Protein AF-0000000076751046 (afdb_homodimer)

Structure (mmCIF, N/CA/C/O backbone):
data_AF-0000000076751046-model_v1
#
loop_
_entity.id
_entity.type
_entity.pdbx_description
1 polymer 'Nicotinamidase-like amidase'
#
loop_
_atom_site.group_PDB
_atom_site.id
_atom_site.type_symbol
_atom_site.label_atom_id
_atom_site.label_alt_id
_atom_site.label_comp_id
_atom_site.label_asym_id
_atom_site.label_entity_id
_atom_site.label_seq_id
_atom_site.pdbx_PDB_ins_code
_atom_site.Cartn_x
_atom_site.Cartn_y
_atom_site.Cartn_z
_atom_site.occupancy
_atom_site.B_iso_or_equiv
_atom_site.auth_seq_id
_atom_site.auth_comp_id
_atom_site.auth_asym_id
_atom_site.auth_atom_id
_atom_site.pdbx_PDB_model_num
ATOM 1 N N . MET A 1 1 ? -21.141 -13.281 -13.68 1 74 1 MET A N 1
ATOM 2 C CA . MET A 1 1 ? -20.172 -13.609 -12.641 1 74 1 MET A CA 1
ATOM 3 C C . MET A 1 1 ? -18.828 -12.914 -12.906 1 74 1 MET A C 1
ATOM 5 O O . MET A 1 1 ? -18.469 -12.695 -14.062 1 74 1 MET A O 1
ATOM 9 N N . PRO A 1 2 ? -18.141 -12.383 -11.805 1 84.31 2 PRO A N 1
ATOM 10 C CA . PRO A 1 2 ? -16.891 -11.672 -12.109 1 84.31 2 PRO A CA 1
ATOM 11 C C . PRO A 1 2 ? -15.852 -12.57 -12.766 1 84.31 2 PRO A C 1
ATOM 13 O O . PRO A 1 2 ? -15.75 -13.758 -12.438 1 84.31 2 PRO A O 1
ATOM 16 N N . LYS A 1 3 ? -15.242 -12.164 -13.859 1 95.5 3 LYS A N 1
ATOM 17 C CA . LYS A 1 3 ? -14.141 -12.898 -14.469 1 95.5 3 LYS A CA 1
ATOM 18 C C . LYS A 1 3 ? -12.883 -12.828 -13.602 1 95.5 3 LYS A C 1
ATOM 20 O O . LYS A 1 3 ? -12.492 -11.742 -13.164 1 95.5 3 LYS A O 1
ATOM 25 N N . THR A 1 4 ? -12.297 -13.984 -13.344 1 97.38 4 THR A N 1
ATOM 26 C CA . THR A 1 4 ? -11.211 -14.141 -12.383 1 97.38 4 THR A CA 1
ATOM 27 C C . THR A 1 4 ? -9.883 -14.375 -13.102 1 97.38 4 THR A C 1
ATOM 29 O O . THR A 1 4 ? -9.852 -15.023 -14.148 1 97.38 4 THR A O 1
ATOM 32 N N . ALA A 1 5 ? -8.82 -13.82 -12.617 1 97.88 5 ALA A N 1
ATOM 33 C CA . ALA A 1 5 ? -7.453 -14.195 -12.992 1 97.88 5 ALA A CA 1
ATOM 34 C C . ALA A 1 5 ? -6.652 -14.633 -11.773 1 97.88 5 ALA A C 1
ATOM 36 O O . ALA A 1 5 ? -6.855 -14.117 -10.672 1 97.88 5 ALA A O 1
ATOM 37 N N . LEU A 1 6 ? -5.824 -15.633 -11.938 1 98 6 LEU A N 1
ATOM 38 C CA . LEU A 1 6 ? -4.828 -16.016 -10.945 1 98 6 LEU A CA 1
ATOM 39 C C . LEU A 1 6 ? -3.52 -15.266 -11.172 1 98 6 LEU A C 1
ATOM 41 O O . LEU A 1 6 ? -2.943 -15.328 -12.258 1 98 6 LEU A O 1
ATOM 45 N N . ILE A 1 7 ? -3.084 -14.523 -10.188 1 98.69 7 ILE A N 1
ATOM 46 C CA . ILE A 1 7 ? -1.854 -13.742 -10.273 1 98.69 7 ILE A CA 1
ATOM 47 C C . ILE A 1 7 ? -0.756 -14.422 -9.461 1 98.69 7 ILE A C 1
ATOM 49 O O . ILE A 1 7 ? -0.962 -14.758 -8.289 1 98.69 7 ILE A O 1
ATOM 53 N N . VAL A 1 8 ? 0.372 -14.672 -10.016 1 98.75 8 VAL A N 1
ATOM 54 C CA . VAL A 1 8 ? 1.557 -15.203 -9.352 1 98.75 8 VAL A CA 1
ATOM 55 C C . VAL A 1 8 ? 2.623 -14.117 -9.242 1 98.75 8 VAL A C 1
ATOM 57 O O . VAL A 1 8 ? 3.256 -13.758 -10.234 1 98.75 8 VAL A O 1
ATOM 60 N N . ILE A 1 9 ? 2.83 -13.648 -8.023 1 98.75 9 ILE A N 1
ATOM 61 C CA . ILE A 1 9 ? 3.652 -12.469 -7.797 1 98.75 9 ILE A CA 1
ATOM 62 C C . ILE A 1 9 ? 5.059 -12.891 -7.371 1 98.75 9 ILE A C 1
ATOM 64 O O . ILE A 1 9 ? 5.238 -13.484 -6.309 1 98.75 9 ILE A O 1
ATOM 68 N N . ASP A 1 10 ? 6.086 -12.688 -8.141 1 97.62 10 ASP A N 1
ATOM 69 C CA . ASP A 1 10 ? 7.512 -12.648 -7.828 1 97.62 10 ASP A CA 1
ATOM 70 C C . ASP A 1 10 ? 8.031 -14.031 -7.434 1 97.62 10 ASP A C 1
ATOM 72 O O . ASP A 1 10 ? 8.93 -14.148 -6.602 1 97.62 10 ASP A O 1
ATOM 76 N N . MET A 1 11 ? 7.449 -15.055 -7.977 1 97.94 11 MET A N 1
ATOM 77 C CA . MET A 1 11 ? 7.871 -16.406 -7.586 1 97.94 11 MET A CA 1
ATOM 78 C C . MET A 1 11 ? 9.008 -16.891 -8.477 1 97.94 11 MET A C 1
ATOM 80 O O . MET A 1 11 ? 9.648 -17.906 -8.164 1 97.94 11 MET A O 1
ATOM 84 N N . ILE A 1 12 ? 9.211 -16.219 -9.602 1 96.69 12 ILE A N 1
ATOM 85 C CA . ILE A 1 12 ? 10.344 -16.516 -10.477 1 96.69 12 ILE A CA 1
ATOM 86 C C . ILE A 1 12 ? 11.539 -15.656 -10.078 1 96.69 12 ILE A C 1
ATOM 88 O O . ILE A 1 12 ? 11.734 -14.57 -10.625 1 96.69 12 ILE A O 1
ATOM 92 N N . THR A 1 13 ? 12.32 -16.156 -9.133 1 94.94 13 THR A N 1
ATOM 93 C CA . THR A 1 13 ? 13.367 -15.352 -8.508 1 94.94 13 THR A CA 1
ATOM 94 C C . THR A 1 13 ? 14.555 -16.219 -8.102 1 94.94 13 THR A C 1
ATOM 96 O O . THR A 1 13 ? 14.375 -17.391 -7.766 1 94.94 13 THR A O 1
ATOM 99 N N . PRO A 1 14 ? 15.734 -15.711 -8.062 1 94.25 14 PRO A N 1
ATOM 100 C CA . PRO A 1 14 ? 16.922 -16.5 -7.766 1 94.25 14 PRO A CA 1
ATOM 101 C C . PRO A 1 14 ? 17.125 -16.734 -6.266 1 94.25 14 PRO A C 1
ATOM 103 O O . PRO A 1 14 ? 17.922 -17.578 -5.867 1 94.25 14 PRO A O 1
ATOM 106 N N . TYR A 1 15 ? 16.516 -15.953 -5.379 1 94.56 15 TYR A N 1
ATOM 107 C CA . TYR A 1 15 ? 16.641 -15.992 -3.926 1 94.56 15 TYR A CA 1
ATOM 108 C C . TYR A 1 15 ? 18.078 -15.742 -3.496 1 94.56 15 TYR A C 1
ATOM 110 O O . TYR A 1 15 ? 18.578 -16.375 -2.555 1 94.56 15 TYR A O 1
ATOM 118 N N . ASP A 1 16 ? 18.719 -14.906 -4.23 1 90.81 16 ASP A N 1
ATOM 119 C CA . ASP A 1 16 ? 20.125 -14.609 -3.959 1 90.81 16 ASP A CA 1
ATOM 120 C C . ASP A 1 16 ? 20.312 -13.164 -3.5 1 90.81 16 ASP A C 1
ATOM 122 O O . ASP A 1 16 ? 21.328 -12.539 -3.791 1 90.81 16 ASP A O 1
ATOM 126 N N . TYR A 1 17 ? 19.375 -12.547 -2.928 1 85.62 17 TYR A N 1
ATOM 127 C CA . TYR A 1 17 ? 19.422 -11.18 -2.424 1 85.62 17 TYR A CA 1
ATOM 128 C C . TYR A 1 17 ? 19.328 -11.156 -0.903 1 85.62 17 TYR A C 1
ATOM 130 O O . TYR A 1 17 ? 19.047 -12.18 -0.275 1 85.62 17 TYR A O 1
ATOM 138 N N . PRO A 1 18 ? 19.594 -9.977 -0.366 1 82.31 18 PRO A N 1
ATOM 139 C CA . PRO A 1 18 ? 19.516 -9.883 1.094 1 82.31 18 PRO A CA 1
ATOM 140 C C . PRO A 1 18 ? 18.156 -10.305 1.646 1 82.31 18 PRO A C 1
ATOM 142 O O . PRO A 1 18 ? 17.125 -10.078 1.005 1 82.31 18 PRO A O 1
ATOM 145 N N . ASP A 1 19 ? 17.969 -10.977 2.748 1 82.31 19 ASP A N 1
ATOM 146 C CA . ASP A 1 19 ? 16.781 -11.422 3.48 1 82.31 19 ASP A CA 1
ATOM 147 C C . ASP A 1 19 ? 16.172 -12.664 2.83 1 82.31 19 ASP A C 1
ATOM 149 O O . ASP A 1 19 ? 15.148 -13.172 3.293 1 82.31 19 ASP A O 1
ATOM 153 N N . ALA A 1 20 ? 16.75 -13.125 1.65 1 89.06 20 ALA A N 1
ATOM 154 C CA . ALA A 1 20 ? 16.188 -14.289 0.955 1 89.06 20 ALA A CA 1
ATOM 155 C C . ALA A 1 20 ? 16.156 -15.508 1.868 1 89.06 20 ALA A C 1
ATOM 157 O O . ALA A 1 20 ? 15.25 -16.344 1.771 1 89.06 20 ALA A O 1
ATOM 158 N N . ASP A 1 21 ? 17.109 -15.562 2.758 1 89.44 21 ASP A N 1
ATOM 159 C CA . ASP A 1 21 ? 17.172 -16.719 3.654 1 89.44 21 ASP A CA 1
ATOM 160 C C . ASP A 1 21 ? 15.93 -16.797 4.535 1 89.44 21 ASP A C 1
ATOM 162 O O . ASP A 1 21 ? 15.406 -17.875 4.781 1 89.44 21 ASP A O 1
ATOM 166 N N . ARG A 1 22 ? 15.492 -15.594 4.922 1 91.38 22 ARG A N 1
ATOM 167 C CA . ARG A 1 22 ? 14.305 -15.547 5.762 1 91.38 22 ARG A CA 1
ATOM 168 C C . ARG A 1 22 ? 13.055 -15.883 4.961 1 91.38 22 ARG A C 1
ATOM 170 O O . ARG A 1 22 ? 12.062 -16.375 5.516 1 91.38 22 ARG A O 1
ATOM 177 N N . LEU A 1 23 ? 13.086 -15.656 3.711 1 96.38 23 LEU A N 1
ATOM 178 C CA . LEU A 1 23 ? 11.953 -15.844 2.816 1 96.38 23 LEU A CA 1
ATOM 179 C C . LEU A 1 23 ? 11.875 -17.281 2.332 1 96.38 23 LEU A C 1
ATOM 181 O O . LEU A 1 23 ? 10.781 -17.797 2.053 1 96.38 23 LEU A O 1
ATOM 185 N N . LEU A 1 24 ? 13 -18.047 2.279 1 96.06 24 LEU A N 1
ATOM 186 C CA . LEU A 1 24 ? 13.109 -19.375 1.676 1 96.06 24 LEU A CA 1
ATOM 187 C C . LEU A 1 24 ? 12.203 -20.359 2.389 1 96.06 24 LEU A C 1
ATOM 189 O O . LEU A 1 24 ? 11.469 -21.125 1.742 1 96.06 24 LEU A O 1
ATOM 193 N N . ALA A 1 25 ? 12.25 -20.312 3.686 1 95.12 25 ALA A N 1
ATOM 194 C CA . ALA A 1 25 ? 11.438 -21.266 4.453 1 95.12 25 ALA A CA 1
ATOM 195 C C . ALA A 1 25 ? 9.953 -21.062 4.188 1 95.12 25 ALA A C 1
ATOM 197 O O . ALA A 1 25 ? 9.211 -22.016 4.0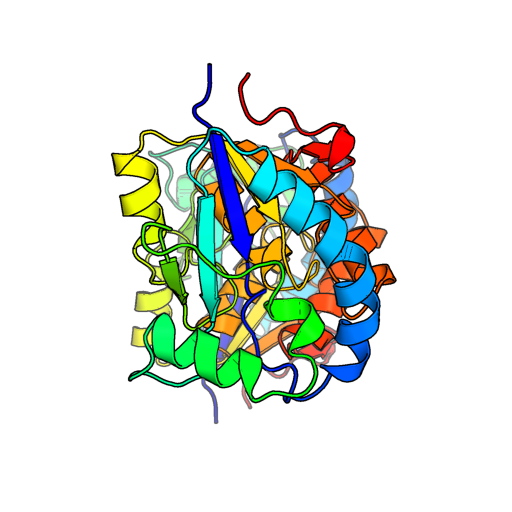04 1 95.12 25 ALA A O 1
ATOM 198 N N . SER A 1 26 ? 9.586 -19.828 4.168 1 97.62 26 SER A N 1
ATOM 199 C CA . SER A 1 26 ? 8.188 -19.516 3.887 1 97.62 26 SER A CA 1
ATOM 200 C C . SER A 1 26 ? 7.816 -19.875 2.453 1 97.62 26 SER A C 1
ATOM 202 O O . SER A 1 26 ? 6.734 -20.422 2.203 1 97.62 26 SER A O 1
ATOM 204 N N . ALA A 1 27 ? 8.68 -19.578 1.516 1 97.94 27 ALA A N 1
ATOM 205 C CA . ALA A 1 27 ? 8.453 -19.906 0.111 1 97.94 27 ALA A CA 1
ATOM 206 C C . ALA A 1 27 ? 8.266 -21.422 -0.074 1 97.94 27 ALA A C 1
ATOM 208 O O . ALA A 1 27 ? 7.418 -21.844 -0.852 1 97.94 27 ALA A O 1
ATOM 209 N N . GLU A 1 28 ? 9.008 -22.203 0.65 1 97.62 28 GLU A N 1
ATOM 210 C CA . GLU A 1 28 ? 8.891 -23.656 0.584 1 97.62 28 GLU A CA 1
ATOM 211 C C . GLU A 1 28 ? 7.488 -24.125 0.978 1 97.62 28 GLU A C 1
ATOM 213 O O . GLU A 1 28 ? 6.969 -25.094 0.42 1 97.62 28 GLU A O 1
ATOM 218 N N . GLN A 1 29 ? 6.953 -23.391 1.853 1 97.5 29 GLN A N 1
ATOM 219 C CA . GLN A 1 29 ? 5.645 -23.781 2.369 1 97.5 29 GLN A CA 1
ATOM 220 C C . GLN A 1 29 ? 4.531 -23.406 1.396 1 97.5 29 GLN A C 1
ATOM 222 O O . GLN A 1 29 ? 3.49 -24.062 1.353 1 97.5 29 GLN A O 1
ATOM 227 N N . VAL A 1 30 ? 4.742 -22.422 0.549 1 98.38 30 VAL A N 1
ATOM 228 C CA . VAL A 1 30 ? 3.607 -21.891 -0.201 1 98.38 30 VAL A CA 1
ATOM 229 C C . VAL A 1 30 ? 3.645 -22.422 -1.635 1 98.38 30 VAL A C 1
ATOM 231 O O . VAL A 1 30 ? 2.621 -22.438 -2.322 1 98.38 30 VAL A O 1
ATOM 234 N N . VAL A 1 31 ? 4.801 -22.891 -2.113 1 98.62 31 VAL A N 1
ATOM 235 C CA . VAL A 1 31 ? 4.996 -23.266 -3.51 1 98.62 31 VAL A CA 1
ATOM 236 C C . VAL A 1 31 ? 4.031 -24.391 -3.877 1 98.62 31 VAL A C 1
ATOM 238 O O . VAL A 1 31 ? 3.375 -24.344 -4.918 1 98.62 31 VAL A O 1
ATOM 241 N N . PRO A 1 32 ? 3.812 -25.422 -2.979 1 98.44 32 PRO A N 1
ATOM 242 C CA . PRO A 1 32 ? 2.865 -26.484 -3.348 1 98.44 32 PRO A CA 1
ATOM 243 C C . PRO A 1 32 ? 1.447 -25.953 -3.557 1 98.44 32 PRO A C 1
ATOM 245 O O . PRO A 1 32 ? 0.76 -26.375 -4.492 1 98.44 32 PRO A O 1
ATOM 248 N N . ALA A 1 33 ? 1.005 -25.031 -2.748 1 98.62 33 ALA A N 1
ATOM 249 C CA . ALA A 1 33 ? -0.333 -24.469 -2.875 1 98.62 33 ALA A CA 1
ATOM 250 C C . ALA A 1 33 ? -0.467 -23.656 -4.164 1 98.62 33 ALA A C 1
ATOM 252 O O . ALA A 1 33 ? -1.481 -23.766 -4.859 1 98.62 33 ALA A O 1
ATOM 253 N N . ILE A 1 34 ? 0.549 -22.875 -4.488 1 98.69 34 ILE A N 1
ATOM 254 C CA . ILE A 1 34 ? 0.536 -22.078 -5.711 1 98.69 34 ILE A CA 1
ATOM 255 C C . ILE A 1 34 ? 0.514 -23 -6.926 1 98.69 34 ILE A C 1
ATOM 257 O O . ILE A 1 34 ? -0.271 -22.797 -7.855 1 98.69 34 ILE A O 1
ATOM 261 N N . SER A 1 35 ? 1.367 -24.031 -6.863 1 98.06 35 SER A N 1
ATOM 262 C CA . SER A 1 35 ? 1.433 -25 -7.957 1 98.06 35 SER A CA 1
ATOM 263 C C . SER A 1 35 ? 0.08 -25.672 -8.188 1 98.06 35 SER A C 1
ATOM 265 O O . SER A 1 35 ? -0.365 -25.797 -9.328 1 98.06 35 SER A O 1
ATOM 267 N N . THR A 1 36 ? -0.568 -26.016 -7.137 1 97.62 36 THR A N 1
ATOM 268 C CA . THR A 1 36 ? -1.878 -26.656 -7.223 1 97.62 36 THR A CA 1
ATOM 269 C C . THR A 1 36 ? -2.904 -25.703 -7.828 1 97.62 36 THR A C 1
ATOM 271 O O . THR A 1 36 ? -3.707 -26.109 -8.672 1 97.62 36 THR A O 1
ATOM 274 N N . LEU A 1 37 ? -2.904 -24.438 -7.434 1 97.62 37 LEU A N 1
ATOM 275 C CA . LEU A 1 37 ? -3.82 -23.438 -7.984 1 97.62 37 LEU A CA 1
ATOM 276 C C . LEU A 1 37 ? -3.586 -23.25 -9.477 1 97.62 37 LEU A C 1
ATOM 278 O O . LEU A 1 37 ? -4.539 -23.141 -10.25 1 97.62 37 LEU A O 1
ATOM 282 N N . ILE A 1 38 ? -2.305 -23.25 -9.875 1 96.81 38 ILE A N 1
ATOM 283 C CA . ILE A 1 38 ? -1.965 -23.094 -11.281 1 96.81 38 ILE A CA 1
ATOM 284 C C . ILE A 1 38 ? -2.471 -24.297 -12.078 1 96.81 38 ILE A C 1
ATOM 286 O O . ILE A 1 38 ? -3.068 -24.125 -13.141 1 96.81 38 ILE A O 1
ATOM 290 N N . GLU A 1 39 ? -2.256 -25.453 -11.539 1 94.81 39 GLU A N 1
ATOM 291 C CA . GLU A 1 39 ? -2.641 -26.688 -12.219 1 94.81 39 GLU A CA 1
ATOM 292 C C . GLU A 1 39 ? -4.152 -26.766 -12.422 1 94.81 39 GLU A C 1
ATOM 294 O O . GLU A 1 39 ? -4.621 -27.234 -13.461 1 94.81 39 GLU A O 1
ATOM 299 N N . ARG A 1 40 ? -4.844 -26.25 -11.531 1 93.38 40 ARG A N 1
ATOM 300 C CA . ARG A 1 40 ? -6.293 -26.422 -11.617 1 93.38 40 ARG A CA 1
ATOM 301 C C . ARG A 1 40 ? -6.941 -25.188 -12.258 1 93.38 40 ARG A C 1
ATOM 303 O O . ARG A 1 40 ? -8.164 -25.156 -12.43 1 93.38 40 ARG A O 1
ATOM 310 N N . ALA A 1 41 ? -6.141 -24.219 -12.57 1 93 41 ALA A N 1
ATOM 311 C CA . ALA A 1 41 ? -6.688 -22.953 -13.07 1 93 41 ALA A CA 1
ATOM 312 C C . ALA A 1 41 ? -7.262 -23.125 -14.469 1 93 41 ALA A C 1
ATOM 314 O O . ALA A 1 41 ? -6.57 -23.594 -15.383 1 93 41 ALA A O 1
ATOM 315 N N . ASP A 1 42 ? -8.523 -22.828 -14.641 1 92.94 42 ASP A N 1
ATOM 316 C CA . ASP A 1 42 ? -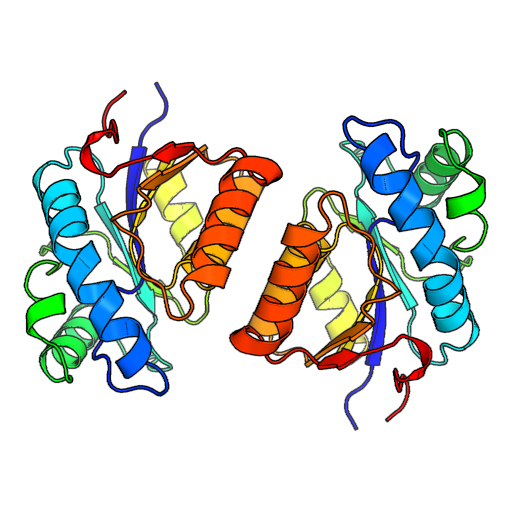9.188 -22.703 -15.938 1 92.94 42 ASP A CA 1
ATOM 317 C C . ASP A 1 42 ? -9.445 -21.234 -16.281 1 92.94 42 ASP A C 1
ATOM 319 O O . ASP A 1 42 ? -10.375 -20.922 -17.016 1 92.94 42 ASP A O 1
ATOM 323 N N . VAL A 1 43 ? -8.766 -20.328 -15.578 1 95.38 43 VAL A N 1
ATOM 324 C CA . VAL A 1 43 ? -8.797 -18.891 -15.766 1 95.38 43 VAL A CA 1
ATOM 325 C C . VAL A 1 43 ? -7.414 -18.391 -16.188 1 95.38 43 VAL A C 1
ATOM 327 O O . VAL A 1 43 ? -6.43 -19.125 -16.078 1 95.38 43 VAL A O 1
ATOM 330 N N . PRO A 1 44 ? -7.332 -17.203 -16.734 1 95.88 44 PRO A N 1
ATOM 331 C CA . PRO A 1 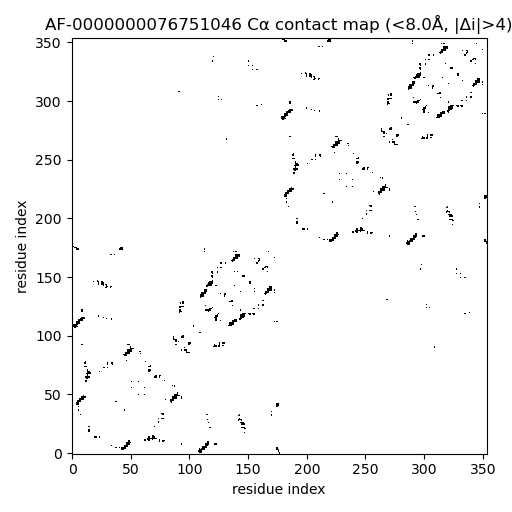44 ? -6 -16.672 -17.047 1 95.88 44 PRO A CA 1
ATOM 332 C C . PRO A 1 44 ? -5.055 -16.719 -15.844 1 95.88 44 PRO A C 1
ATOM 334 O O . PRO A 1 44 ? -5.441 -16.344 -14.734 1 95.88 44 PRO A O 1
ATOM 337 N N . VAL A 1 45 ? -3.873 -17.25 -16.047 1 97.06 45 VAL A N 1
ATOM 338 C CA . VAL A 1 45 ? -2.777 -17.203 -15.094 1 97.06 45 VAL A CA 1
ATOM 339 C C .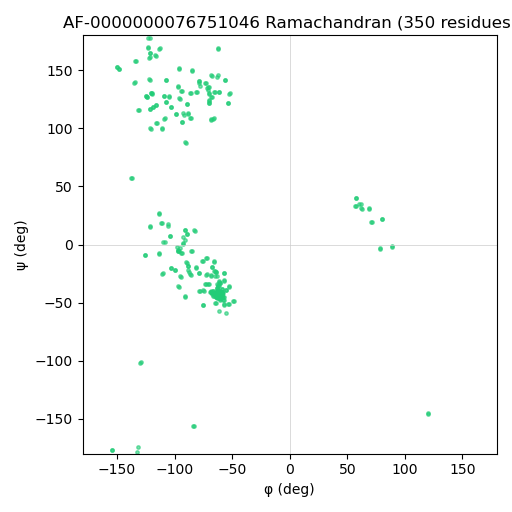 VAL A 1 45 ? -1.752 -16.156 -15.531 1 97.06 45 VAL A C 1
ATOM 341 O O . VAL A 1 45 ? -1.197 -16.25 -16.625 1 97.06 45 VAL A O 1
ATOM 344 N N . ILE A 1 46 ? -1.547 -15.164 -14.742 1 98.19 46 ILE A N 1
ATOM 345 C CA . ILE A 1 46 ? -0.655 -14.062 -15.07 1 98.19 46 ILE A CA 1
ATOM 346 C C . ILE A 1 46 ? 0.478 -13.984 -14.047 1 98.19 46 ILE A C 1
ATOM 348 O O . ILE A 1 46 ? 0.233 -13.844 -12.852 1 98.19 46 ILE A O 1
ATOM 352 N N . TYR A 1 47 ? 1.652 -14.156 -14.57 1 98.06 47 TYR A N 1
ATOM 353 C CA . TYR A 1 47 ? 2.836 -13.93 -13.742 1 98.06 47 TYR A CA 1
ATOM 354 C C . TYR A 1 47 ? 3.244 -12.461 -13.758 1 98.06 47 TYR A C 1
ATOM 356 O O . TYR A 1 47 ? 3.277 -11.836 -14.82 1 98.06 47 TYR A O 1
ATOM 364 N N . VAL A 1 48 ? 3.461 -11.883 -12.617 1 97.88 48 VAL A N 1
ATOM 365 C CA . VAL A 1 48 ? 4.039 -10.547 -12.492 1 97.88 48 VAL A CA 1
ATOM 366 C C . VAL A 1 48 ? 5.316 -10.609 -11.664 1 97.88 48 VAL A C 1
ATOM 368 O O . VAL A 1 48 ? 5.281 -10.992 -10.484 1 97.88 48 VAL A O 1
ATOM 371 N N . ASN A 1 49 ? 6.41 -10.289 -12.258 1 96.88 49 ASN A N 1
ATOM 372 C CA . ASN A 1 49 ? 7.695 -10.586 -11.641 1 96.88 49 ASN A CA 1
ATOM 373 C C . ASN A 1 49 ? 8.648 -9.398 -11.727 1 96.88 49 ASN A C 1
ATOM 375 O O . ASN A 1 49 ? 8.695 -8.711 -12.742 1 96.88 49 ASN A O 1
ATOM 379 N N . ASP A 1 50 ? 9.352 -9.195 -10.648 1 93.81 50 ASP A N 1
ATOM 380 C CA . ASP A 1 50 ? 10.367 -8.156 -10.555 1 93.81 50 ASP A CA 1
ATOM 381 C C . ASP A 1 50 ? 11.508 -8.406 -11.547 1 93.81 50 ASP A C 1
ATOM 383 O O . ASP A 1 50 ? 11.914 -9.555 -11.75 1 93.81 50 ASP A O 1
ATOM 387 N N . ASN A 1 51 ? 12.031 -7.418 -12.078 1 87.5 51 ASN A N 1
ATOM 388 C CA . ASN A 1 51 ? 13.156 -7.559 -12.992 1 87.5 51 ASN A CA 1
ATOM 389 C C . ASN A 1 51 ? 14.492 -7.426 -12.273 1 87.5 51 ASN A C 1
ATOM 391 O O . ASN A 1 51 ? 15.547 -7.598 -12.883 1 87.5 51 ASN A O 1
ATOM 395 N N . PHE A 1 52 ? 14.367 -7.043 -10.93 1 81.25 52 PHE A N 1
ATOM 396 C CA . PHE A 1 52 ? 15.531 -6.934 -10.055 1 81.25 52 PHE A CA 1
ATOM 397 C C . PHE A 1 52 ? 16.562 -5.965 -10.633 1 81.25 52 PHE A C 1
ATOM 399 O O . PHE A 1 52 ? 17.766 -6.238 -10.602 1 81.25 52 PHE A O 1
ATOM 406 N N . GLY A 1 53 ? 16.109 -4.941 -11.312 1 78.75 53 GLY A N 1
ATOM 407 C CA . GLY A 1 53 ? 16.969 -3.873 -11.805 1 78.75 53 GLY A CA 1
ATOM 408 C C . GLY A 1 53 ? 17.531 -4.152 -13.188 1 78.75 53 GLY A C 1
ATOM 409 O O . GLY A 1 53 ? 18.25 -3.324 -13.742 1 78.75 53 GLY A O 1
ATOM 410 N N . SER A 1 54 ? 17.188 -5.34 -13.727 1 80.5 54 SER A N 1
ATOM 411 C CA . SER A 1 54 ? 17.672 -5.668 -15.062 1 80.5 54 SER A CA 1
ATOM 412 C C . SER A 1 54 ? 16.688 -5.238 -16.141 1 80.5 54 SER A C 1
ATOM 414 O O . SER A 1 54 ? 15.641 -5.875 -16.312 1 80.5 54 SER A O 1
ATOM 416 N N . TRP A 1 55 ? 17.078 -4.234 -16.922 1 79.25 55 TRP A N 1
ATOM 417 C CA . TRP A 1 55 ? 16.188 -3.645 -17.906 1 79.25 55 TRP A CA 1
ATOM 418 C C . TRP A 1 55 ? 16.328 -4.332 -19.266 1 79.25 55 TRP A C 1
ATOM 420 O O . TRP A 1 55 ? 15.641 -3.982 -20.219 1 79.25 55 TRP A O 1
ATOM 430 N N . THR A 1 56 ? 17.109 -5.324 -19.281 1 74.5 56 THR A N 1
ATOM 431 C CA . THR A 1 56 ? 17.25 -6.137 -20.469 1 74.5 56 THR A CA 1
ATOM 432 C C . THR A 1 56 ? 16.594 -7.504 -20.281 1 74.5 56 THR A C 1
ATOM 434 O O . THR A 1 56 ? 16.594 -8.336 -21.203 1 74.5 56 THR A O 1
ATOM 437 N N . SER A 1 57 ? 16.047 -7.551 -19.141 1 72.94 57 SER A N 1
ATOM 438 C CA . SER A 1 57 ? 15.492 -8.852 -18.781 1 72.94 57 SER A CA 1
ATOM 439 C C . SER A 1 57 ? 14.148 -9.086 -19.469 1 72.94 57 SER A C 1
ATOM 441 O O . SER A 1 57 ? 13.398 -8.141 -19.719 1 72.94 57 SER A O 1
ATOM 443 N N . ASN A 1 58 ? 14.047 -10.281 -19.953 1 80.31 58 ASN A N 1
ATOM 444 C CA . ASN A 1 58 ? 12.758 -10.805 -20.391 1 80.31 58 ASN A CA 1
ATOM 445 C C . ASN A 1 58 ? 12.375 -12.078 -19.641 1 80.31 58 ASN A C 1
ATOM 447 O O . ASN A 1 58 ? 13.125 -12.539 -18.781 1 80.31 58 ASN A O 1
ATOM 451 N N . ARG A 1 59 ? 11.211 -12.578 -19.938 1 86 59 ARG A N 1
ATOM 452 C CA . ARG A 1 59 ? 10.68 -13.75 -19.25 1 86 59 ARG A CA 1
ATOM 453 C C . ARG A 1 59 ? 11.719 -14.859 -19.188 1 86 59 ARG A C 1
ATOM 455 O O . ARG A 1 59 ? 11.969 -15.414 -18.109 1 86 59 ARG A O 1
ATOM 462 N N . ASP A 1 60 ? 12.328 -15.172 -20.266 1 86.12 60 ASP A N 1
ATOM 463 C CA . ASP A 1 60 ? 13.25 -16.297 -20.359 1 86.12 60 ASP A CA 1
ATOM 464 C C . ASP A 1 60 ? 14.523 -16.031 -19.547 1 86.12 60 ASP A C 1
ATOM 466 O O . ASP A 1 60 ? 15.023 -16.922 -18.859 1 86.12 60 ASP A O 1
ATOM 470 N N . LEU A 1 61 ? 14.945 -14.828 -19.656 1 87.94 61 LEU A N 1
ATOM 471 C CA . LEU A 1 61 ? 16.156 -14.477 -18.922 1 87.94 61 LEU A CA 1
ATOM 472 C C . LEU A 1 61 ? 15.898 -14.477 -17.422 1 87.94 61 LEU A C 1
ATOM 474 O O . LEU A 1 61 ? 16.75 -14.922 -16.641 1 87.94 61 LEU A O 1
ATOM 478 N N . ILE A 1 62 ? 14.781 -13.969 -17.016 1 91.25 62 ILE A N 1
ATOM 479 C CA . ILE A 1 62 ? 14.406 -13.961 -15.609 1 91.25 62 ILE A CA 1
ATOM 480 C C . ILE A 1 62 ? 14.297 -15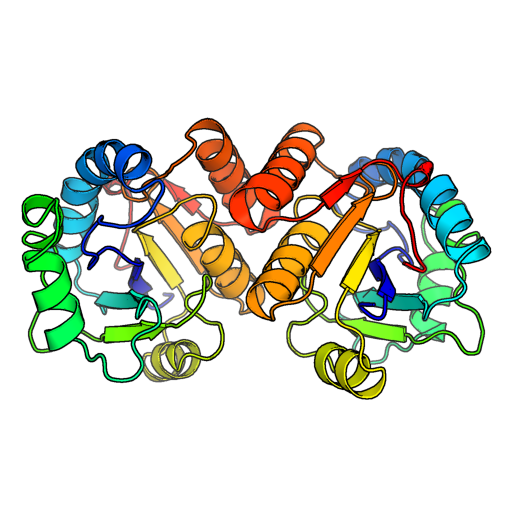.398 -15.094 1 91.25 62 ILE A C 1
ATOM 482 O O . ILE A 1 62 ? 14.805 -15.719 -14.016 1 91.25 62 ILE A O 1
ATOM 486 N N . TYR A 1 63 ? 13.68 -16.281 -15.867 1 92.5 63 TYR A N 1
ATOM 487 C CA . TYR A 1 63 ? 13.523 -17.672 -15.477 1 92.5 63 TYR A CA 1
ATOM 488 C C . TYR A 1 63 ? 14.875 -18.359 -15.367 1 92.5 63 TYR A C 1
ATOM 490 O O . TYR A 1 63 ? 15.133 -19.078 -14.398 1 92.5 63 TYR A O 1
ATOM 498 N N . GLN A 1 64 ? 15.711 -18.125 -16.359 1 92.56 64 GLN A N 1
ATOM 499 C CA . GLN A 1 64 ? 17.031 -18.734 -16.328 1 92.56 64 GLN A CA 1
ATOM 500 C C . GLN A 1 64 ? 17.828 -18.266 -15.109 1 92.56 64 GLN A C 1
ATOM 502 O O . GLN A 1 64 ? 18.5 -19.062 -14.453 1 92.56 64 GLN A O 1
ATOM 507 N N . SER A 1 65 ? 17.75 -17 -14.867 1 92.88 65 SER A N 1
ATOM 508 C CA . SER A 1 65 ? 18.422 -16.453 -13.688 1 92.88 65 SER A CA 1
ATOM 509 C C . SER A 1 65 ? 17.906 -17.109 -12.406 1 92.88 65 SER A C 1
ATOM 511 O O . SER A 1 65 ? 18.672 -17.375 -11.477 1 92.88 65 SER A O 1
ATOM 513 N N . ALA A 1 66 ? 16.625 -17.281 -12.367 1 94.94 66 ALA A N 1
ATOM 514 C CA . ALA A 1 66 ? 16.016 -17.938 -11.211 1 94.94 66 ALA A CA 1
ATOM 515 C C . ALA A 1 66 ? 16.531 -19.359 -11.031 1 94.94 66 ALA A C 1
ATOM 517 O O . ALA A 1 66 ? 16.828 -19.781 -9.914 1 94.94 66 ALA A O 1
ATOM 518 N N . LEU A 1 67 ? 16.672 -20.078 -12.133 1 95.5 67 LEU A N 1
ATOM 519 C CA . LEU A 1 67 ? 17.141 -21.453 -12.094 1 95.5 67 LEU A CA 1
ATOM 520 C C . LEU A 1 67 ? 18.609 -21.531 -11.68 1 95.5 67 LEU A C 1
ATOM 522 O O . LEU A 1 67 ? 19.031 -22.516 -11.078 1 95.5 67 LEU A O 1
ATOM 526 N N . ASP A 1 68 ? 19.328 -20.484 -11.945 1 95.31 68 ASP A N 1
ATOM 527 C CA . ASP A 1 68 ? 20.75 -20.422 -11.625 1 95.31 68 ASP A CA 1
ATOM 528 C C . ASP A 1 68 ? 20.969 -19.969 -10.188 1 95.31 68 ASP A C 1
ATOM 530 O O . ASP A 1 68 ? 22.094 -19.938 -9.703 1 95.31 68 ASP A O 1
ATOM 534 N N . GLY A 1 69 ? 19.922 -19.625 -9.57 1 94.44 69 GLY A N 1
ATOM 535 C CA . GLY A 1 69 ? 20.016 -19.047 -8.234 1 94.44 69 GLY A CA 1
ATOM 536 C C . GLY A 1 69 ? 20.109 -20.094 -7.145 1 94.44 69 GLY A C 1
ATOM 537 O O . GLY A 1 69 ? 20.578 -21.219 -7.391 1 94.44 69 GLY A O 1
ATOM 538 N N . LYS A 1 70 ? 19.734 -19.781 -5.922 1 95.44 70 LYS A N 1
ATOM 539 C CA . LYS A 1 70 ? 20 -20.562 -4.719 1 95.44 70 LYS A CA 1
ATOM 540 C C . LYS A 1 70 ? 18.922 -21.609 -4.492 1 95.44 70 LYS A C 1
ATOM 542 O O . LYS A 1 70 ? 19.125 -22.578 -3.764 1 95.44 70 LYS A O 1
ATOM 547 N N . ALA A 1 71 ? 17.75 -21.406 -5.027 1 96.56 71 ALA A N 1
ATOM 548 C CA . ALA A 1 71 ? 16.656 -22.328 -4.719 1 96.56 71 ALA A CA 1
ATOM 549 C C . ALA A 1 71 ? 15.859 -22.672 -5.977 1 96.56 71 ALA A C 1
ATOM 551 O O . ALA A 1 71 ? 14.641 -22.484 -6.012 1 96.56 71 ALA A O 1
ATOM 552 N N . PRO A 1 72 ? 16.531 -23.219 -7.008 1 96.81 72 PRO A N 1
ATOM 553 C CA . PRO A 1 72 ? 15.828 -23.562 -8.25 1 96.81 72 PRO A CA 1
ATOM 554 C C . PRO A 1 72 ? 14.664 -24.531 -8.023 1 96.81 72 PRO A C 1
ATOM 556 O O . PRO A 1 72 ? 13.695 -24.516 -8.789 1 96.81 72 PRO A O 1
ATOM 559 N N . HIS A 1 73 ? 14.672 -25.312 -6.969 1 96.31 73 HIS A N 1
ATOM 560 C CA . HIS A 1 73 ? 13.625 -26.281 -6.664 1 96.31 73 HIS A CA 1
ATOM 561 C C . HIS A 1 73 ? 12.312 -25.594 -6.309 1 96.31 73 HIS A C 1
ATOM 563 O O . HIS A 1 73 ? 11.25 -26.203 -6.379 1 96.31 73 HIS A O 1
ATOM 569 N N . LEU A 1 74 ? 12.367 -24.328 -5.934 1 97.25 74 LEU A N 1
ATOM 570 C CA . LEU A 1 74 ? 11.164 -23.562 -5.633 1 97.25 74 LEU A CA 1
ATOM 571 C C . LEU A 1 74 ? 10.602 -22.906 -6.891 1 97.25 74 LEU A C 1
ATOM 573 O O . LEU A 1 74 ? 9.438 -22.5 -6.914 1 97.25 74 LEU A O 1
ATOM 577 N N . VAL A 1 75 ? 11.414 -22.797 -7.902 1 97.5 75 VAL A N 1
ATOM 578 C CA . VAL A 1 75 ? 11.047 -22.078 -9.125 1 97.5 75 VAL A CA 1
ATOM 579 C C . VAL A 1 75 ? 10.539 -23.078 -10.164 1 97.5 75 VAL A C 1
ATOM 581 O O . VAL A 1 75 ? 9.547 -22.812 -10.852 1 97.5 75 VAL A O 1
ATOM 584 N N . GLU A 1 76 ? 11.062 -24.219 -10.242 1 96.88 76 GLU A N 1
ATOM 585 C CA . GLU A 1 76 ? 10.789 -25.219 -11.273 1 96.88 76 GLU A CA 1
ATOM 586 C C . GLU A 1 76 ? 9.32 -25.609 -11.297 1 96.88 76 GLU A C 1
ATOM 588 O O . GLU A 1 76 ? 8.703 -25.672 -12.359 1 96.88 76 GLU A O 1
ATOM 593 N N . PRO A 1 77 ? 8.703 -25.844 -10.086 1 97 77 PRO A N 1
ATOM 594 C CA . PRO A 1 77 ? 7.289 -26.234 -10.102 1 97 77 PRO A CA 1
ATOM 595 C C . PRO A 1 77 ? 6.375 -25.125 -10.609 1 97 77 PRO A C 1
ATOM 597 O O . PRO A 1 77 ? 5.203 -25.375 -10.906 1 97 77 PRO A O 1
ATOM 600 N N . LEU A 1 78 ? 6.898 -23.906 -10.688 1 97.19 78 LEU A N 1
ATOM 601 C CA . LEU A 1 78 ? 6.086 -22.75 -11.062 1 97.19 78 LEU A CA 1
ATOM 602 C C . LEU A 1 78 ? 6.492 -22.219 -12.43 1 97.19 78 LEU A C 1
ATOM 604 O O . LEU A 1 78 ? 6.223 -21.062 -12.758 1 97.19 78 LEU A O 1
ATOM 608 N N . ARG A 1 79 ? 7.152 -22.984 -13.188 1 93.69 79 ARG A N 1
ATOM 609 C CA . ARG A 1 79 ? 7.602 -22.562 -14.508 1 93.69 79 ARG A CA 1
ATOM 610 C C . ARG A 1 79 ? 6.438 -22.047 -15.344 1 93.69 79 ARG A C 1
ATOM 612 O O . ARG A 1 79 ? 5.441 -22.75 -15.531 1 93.69 79 ARG A O 1
ATOM 619 N N . PRO A 1 80 ? 6.586 -20.781 -15.773 1 90.62 80 PRO A N 1
ATOM 620 C CA . PRO A 1 80 ? 5.527 -20.312 -16.672 1 90.62 80 PRO A CA 1
ATOM 621 C C . PRO A 1 80 ? 5.5 -21.062 -18 1 90.62 80 PRO A C 1
ATOM 623 O O . PRO A 1 80 ? 6.555 -21.297 -18.594 1 90.62 80 PRO A O 1
ATOM 626 N N . GLY A 1 81 ? 4.344 -21.5 -18.359 1 84.69 81 GLY A N 1
ATOM 627 C CA . GLY A 1 81 ? 4.219 -22.094 -19.688 1 84.69 81 GLY A CA 1
ATOM 628 C C . GLY A 1 81 ? 4.52 -21.125 -20.812 1 84.69 81 GLY A C 1
ATOM 629 O O . GLY A 1 81 ? 4.645 -19.922 -20.578 1 84.69 81 GLY A O 1
ATOM 630 N N . ASP A 1 82 ? 4.652 -21.641 -22.062 1 81.19 82 ASP A N 1
ATOM 631 C CA . ASP A 1 82 ? 5.023 -20.828 -23.234 1 81.19 82 ASP A CA 1
ATOM 632 C C . ASP A 1 82 ? 3.984 -19.75 -23.5 1 81.19 82 ASP A C 1
ATOM 634 O O . ASP A 1 82 ? 4.332 -18.625 -23.891 1 81.19 82 ASP A O 1
ATOM 638 N N . GLU A 1 83 ? 2.783 -19.969 -23.219 1 83 83 GLU A N 1
ATOM 639 C CA . GLU A 1 83 ? 1.718 -19.031 -23.547 1 83 83 GLU A CA 1
ATOM 640 C C . GLU A 1 83 ? 1.257 -18.266 -22.312 1 83 83 GLU A C 1
ATOM 642 O O . GLU A 1 83 ? 0.283 -17.5 -22.375 1 83 83 GLU A O 1
ATOM 647 N N . THR A 1 84 ? 1.976 -18.484 -21.266 1 86.25 84 THR A N 1
ATOM 648 C CA . THR A 1 84 ? 1.574 -17.812 -20.031 1 86.25 84 THR A CA 1
ATOM 649 C C . THR A 1 84 ? 1.849 -16.312 -20.094 1 86.25 84 THR A C 1
ATOM 651 O O . THR A 1 84 ? 2.889 -15.898 -20.609 1 86.25 84 THR A O 1
ATOM 654 N N . MET A 1 85 ? 0.938 -15.523 -19.719 1 92.44 85 MET A N 1
ATOM 655 C CA . MET A 1 85 ? 1.095 -14.078 -19.641 1 92.44 85 MET A CA 1
ATOM 656 C C . MET A 1 85 ? 2.078 -13.695 -18.531 1 92.44 85 MET A C 1
ATOM 658 O O . MET A 1 85 ? 1.948 -14.141 -17.391 1 92.44 85 MET A O 1
ATOM 662 N N . PHE A 1 86 ? 3.025 -12.922 -18.969 1 94.56 86 PHE A N 1
ATOM 663 C CA . PHE A 1 86 ? 4.121 -12.539 -18.078 1 94.56 86 PHE A CA 1
ATOM 664 C C . PHE A 1 86 ? 4.359 -11.039 -18.125 1 94.56 86 PHE A C 1
ATOM 666 O O . PHE A 1 86 ? 4.695 -10.492 -19.172 1 94.56 86 PHE A O 1
ATOM 673 N N . VAL A 1 87 ? 4.141 -10.383 -17 1 95.31 87 VAL A N 1
ATOM 674 C CA . VAL A 1 87 ? 4.359 -8.945 -16.875 1 95.31 87 VAL A CA 1
ATOM 675 C C . VAL A 1 87 ? 5.586 -8.688 -16 1 95.31 87 VAL A C 1
ATOM 677 O O . VAL A 1 87 ? 5.703 -9.234 -14.898 1 95.31 87 VAL A O 1
ATOM 680 N N . VAL A 1 88 ? 6.531 -7.883 -16.484 1 94.31 88 VAL A N 1
ATOM 681 C CA . VAL A 1 88 ? 7.723 -7.516 -15.734 1 94.31 88 VAL A CA 1
ATOM 682 C C . VAL A 1 88 ? 7.488 -6.199 -15 1 94.31 88 VAL A C 1
ATOM 684 O O . VAL A 1 88 ? 6.965 -5.242 -15.578 1 94.31 88 VAL A O 1
ATOM 687 N N . LYS A 1 89 ? 7.84 -6.191 -13.719 1 93.62 89 LYS A N 1
ATOM 688 C CA . LYS A 1 89 ? 7.719 -4.965 -12.938 1 93.62 89 LYS A CA 1
ATOM 689 C C . LYS A 1 89 ? 9.07 -4.543 -12.367 1 93.62 89 LYS A C 1
ATOM 691 O O . LYS A 1 89 ? 10.008 -5.34 -12.32 1 93.62 89 LYS A O 1
ATOM 696 N N . ALA A 1 90 ? 9.125 -3.303 -11.914 1 87.75 90 ALA A N 1
ATOM 697 C CA . ALA A 1 90 ? 10.375 -2.783 -11.375 1 87.75 90 ALA A CA 1
ATOM 698 C C . ALA A 1 90 ? 10.273 -2.566 -9.867 1 87.75 90 ALA A C 1
ATOM 700 O O . ALA A 1 90 ? 11.289 -2.576 -9.164 1 87.75 90 ALA A O 1
ATOM 701 N N . ARG A 1 91 ? 9.062 -2.361 -9.367 1 90.44 91 ARG A N 1
ATOM 702 C CA . ARG A 1 91 ? 8.859 -2.016 -7.969 1 90.44 91 ARG A CA 1
ATOM 703 C C . ARG A 1 91 ? 7.754 -2.859 -7.348 1 90.44 91 ARG A C 1
ATOM 705 O O . ARG A 1 91 ? 7.238 -3.781 -7.984 1 90.44 91 ARG A O 1
ATOM 712 N N . HIS A 1 92 ? 7.391 -2.736 -6.211 1 94.12 92 HIS A N 1
ATOM 713 C CA . HIS A 1 92 ? 6.594 -3.561 -5.305 1 94.12 92 HIS A CA 1
ATOM 714 C C . HIS A 1 92 ? 5.23 -3.885 -5.914 1 94.12 92 HIS A C 1
ATOM 716 O O . HIS A 1 92 ? 4.949 -5.039 -6.238 1 94.12 92 HIS A O 1
ATOM 722 N N . SER A 1 93 ? 4.418 -2.945 -6.246 1 97.44 93 SER A N 1
ATOM 723 C CA . SER A 1 93 ? 3.059 -3.182 -6.727 1 97.44 93 SER A CA 1
ATOM 724 C C . SER A 1 93 ? 3.062 -3.738 -8.148 1 97.44 93 SER A C 1
ATOM 726 O O . SER A 1 93 ? 3.793 -3.246 -9.008 1 97.44 93 SER A O 1
ATOM 728 N N . ILE A 1 94 ? 2.223 -4.676 -8.414 1 98.06 94 ILE A N 1
ATOM 729 C CA . ILE A 1 94 ? 2.135 -5.301 -9.727 1 98.06 94 ILE A CA 1
ATOM 730 C C . ILE A 1 94 ? 1.498 -4.328 -10.719 1 98.06 94 ILE A C 1
ATOM 732 O O . ILE A 1 94 ? 1.577 -4.527 -11.93 1 98.06 94 ILE A O 1
ATOM 736 N N . PHE A 1 95 ? 0.929 -3.221 -10.242 1 97.5 95 PHE A N 1
ATOM 737 C CA . PHE A 1 95 ? 0.244 -2.254 -11.094 1 97.5 95 PHE A CA 1
ATOM 738 C C . PHE A 1 95 ? 1.141 -1.058 -11.391 1 97.5 95 PHE A C 1
ATOM 740 O O . PHE A 1 95 ? 0.878 -0.29 -12.312 1 97.5 95 PHE A O 1
ATOM 747 N N . PHE A 1 96 ? 2.174 -0.789 -10.555 1 96.06 96 PHE A N 1
ATOM 748 C CA . PHE A 1 96 ? 2.947 0.445 -10.641 1 96.06 96 PHE A CA 1
ATOM 749 C C . PHE A 1 96 ? 3.768 0.482 -11.922 1 96.06 96 PHE A C 1
ATOM 751 O O . PHE A 1 96 ? 4.746 -0.253 -12.062 1 96.06 96 PHE A O 1
ATOM 758 N N . GLN A 1 97 ? 3.4 1.284 -12.867 1 93.25 97 GLN A N 1
ATOM 759 C CA . GLN A 1 97 ? 4.094 1.487 -14.141 1 93.25 97 GLN A CA 1
ATOM 760 C C . GLN A 1 97 ? 4.238 0.175 -14.898 1 93.25 97 GLN A C 1
ATOM 762 O O . GLN A 1 97 ? 5.328 -0.154 -15.375 1 93.25 97 GLN A O 1
ATOM 767 N N . THR A 1 98 ? 3.268 -0.714 -14.938 1 94.94 98 THR A N 1
ATOM 768 C CA . THR A 1 98 ? 3.166 -1.942 -15.719 1 94.94 98 THR A CA 1
ATOM 769 C C . THR A 1 98 ? 1.932 -1.914 -16.609 1 94.94 98 THR A C 1
ATOM 771 O O . THR A 1 98 ? 1.015 -1.119 -16.391 1 94.94 98 THR A O 1
ATOM 774 N N . PRO A 1 99 ? 1.914 -2.713 -17.578 1 95.25 99 PRO A N 1
ATOM 775 C CA . PRO A 1 99 ? 0.73 -2.764 -18.438 1 95.25 99 PRO A CA 1
ATOM 776 C C . PRO A 1 99 ? -0.376 -3.648 -17.875 1 95.25 99 PRO A C 1
ATOM 778 O O . PRO A 1 99 ? -1.337 -3.971 -18.578 1 95.25 99 PRO A O 1
ATOM 781 N N . LEU A 1 100 ? -0.303 -4.047 -16.656 1 97.06 100 LEU A N 1
ATOM 782 C CA . LEU A 1 100 ? -1.21 -5.043 -16.094 1 97.06 100 LEU A CA 1
ATOM 783 C C . LEU A 1 100 ? -2.656 -4.559 -16.156 1 97.06 100 LEU A C 1
ATOM 785 O O . LEU A 1 100 ? -3.562 -5.34 -16.453 1 97.06 100 LEU A O 1
ATOM 789 N N . GLU A 1 101 ? -2.85 -3.271 -15.797 1 96.5 101 GLU A N 1
ATOM 790 C CA . GLU A 1 101 ? -4.215 -2.75 -15.805 1 96.5 101 GLU A CA 1
ATOM 791 C C . GLU A 1 101 ? -4.844 -2.891 -17.188 1 96.5 101 GLU A C 1
ATOM 793 O O . GLU A 1 101 ? -6.004 -3.291 -17.312 1 96.5 101 GLU A O 1
ATOM 798 N N . TYR A 1 102 ? -4.105 -2.543 -18.203 1 95.75 102 TYR A N 1
ATOM 799 C CA . TYR A 1 102 ? -4.574 -2.695 -19.578 1 95.75 102 TYR A CA 1
ATOM 800 C C . TYR A 1 102 ? -4.875 -4.156 -19.891 1 95.75 102 TYR A C 1
ATOM 802 O O . TYR A 1 102 ? -5.922 -4.473 -20.453 1 95.75 102 TYR A O 1
ATOM 810 N N . LEU A 1 103 ? -3.949 -5.055 -19.531 1 96.38 103 LEU A N 1
ATOM 811 C CA . LEU A 1 103 ? -4.094 -6.488 -19.766 1 96.38 103 LEU A CA 1
ATOM 812 C C . LEU A 1 103 ? -5.359 -7.023 -19.109 1 96.38 103 LEU A C 1
ATOM 814 O O . LEU A 1 103 ? -6.156 -7.707 -19.766 1 96.38 103 LEU A O 1
ATOM 818 N N . LEU A 1 104 ? -5.617 -6.691 -17.812 1 97.88 104 LEU A N 1
ATOM 819 C CA . LEU A 1 104 ? -6.801 -7.148 -17.094 1 97.88 104 LEU A CA 1
ATOM 820 C C . LEU A 1 104 ? -8.07 -6.621 -17.75 1 97.88 104 LEU A C 1
ATOM 822 O O . LEU A 1 104 ? -9.07 -7.34 -17.844 1 97.88 104 LEU A O 1
ATOM 826 N N . GLY A 1 105 ? -8.008 -5.344 -18.188 1 97.19 105 GLY A N 1
ATOM 827 C CA . GLY A 1 105 ? -9.141 -4.773 -18.906 1 97.19 105 GLY A CA 1
ATOM 828 C C . GLY A 1 105 ? -9.461 -5.508 -20.203 1 97.19 105 GLY A C 1
ATOM 829 O O . GLY A 1 105 ? -10.625 -5.77 -20.5 1 97.19 105 GLY A O 1
ATOM 830 N N . SER A 1 106 ? -8.477 -5.852 -20.969 1 96.38 106 SER A N 1
ATOM 831 C CA . SER A 1 106 ? -8.656 -6.543 -22.234 1 96.38 106 SER A CA 1
ATOM 832 C C . SER A 1 106 ? -9.258 -7.93 -22.031 1 96.38 106 SER A C 1
ATOM 834 O O . SER A 1 106 ? -9.906 -8.469 -22.922 1 96.38 106 SER A O 1
ATOM 836 N N . LEU A 1 107 ? -9.078 -8.508 -20.828 1 96.5 107 LEU A N 1
ATOM 837 C CA . LEU A 1 107 ? -9.586 -9.836 -20.5 1 96.5 107 LEU A CA 1
ATOM 838 C C . LEU A 1 107 ? -10.922 -9.742 -19.766 1 96.5 107 LEU A C 1
ATOM 840 O O . LEU A 1 107 ? -11.516 -10.758 -19.406 1 96.5 107 LEU A O 1
ATOM 844 N N . ASP A 1 108 ? -11.32 -8.477 -19.453 1 97.19 108 ASP A N 1
ATOM 845 C CA . ASP A 1 108 ? -12.539 -8.203 -18.703 1 97.19 108 ASP A CA 1
ATOM 846 C C . ASP A 1 108 ? -12.469 -8.805 -17.297 1 97.19 108 ASP A C 1
ATOM 848 O O . ASP A 1 108 ? -13.469 -9.297 -16.781 1 97.19 108 ASP A O 1
ATOM 852 N N . VAL A 1 109 ? -11.273 -8.883 -16.75 1 97.44 109 VAL A N 1
ATOM 853 C CA . VAL A 1 109 ? -11.055 -9.461 -15.43 1 97.44 109 VAL A CA 1
ATOM 854 C C . VAL A 1 109 ? -11.383 -8.422 -14.352 1 97.44 109 VAL A C 1
ATOM 856 O O . VAL A 1 109 ? -10.898 -7.289 -14.406 1 97.44 109 VAL A O 1
ATOM 859 N N . THR A 1 110 ? -12.18 -8.82 -13.359 1 97.56 110 THR A N 1
ATOM 860 C CA . THR A 1 110 ? -12.531 -7.914 -12.273 1 97.56 110 THR A CA 1
ATOM 861 C C . THR A 1 110 ? -12.195 -8.531 -10.922 1 97.56 110 THR A C 1
ATOM 863 O O . THR A 1 110 ? -12.258 -7.855 -9.891 1 97.56 110 THR A O 1
ATOM 866 N N . ARG A 1 111 ? -11.836 -9.781 -10.836 1 98.19 111 ARG A N 1
ATOM 867 C CA . ARG A 1 111 ? -11.508 -10.5 -9.609 1 98.19 111 ARG A CA 1
ATOM 868 C C . ARG A 1 111 ? -10.109 -11.109 -9.695 1 98.19 111 ARG A C 1
ATOM 870 O O . ARG A 1 111 ? -9.781 -11.797 -10.672 1 98.19 111 ARG A O 1
ATOM 877 N N . LEU A 1 112 ? -9.289 -10.82 -8.719 1 98.56 112 LEU A N 1
ATOM 878 C CA . LEU A 1 112 ? -7.91 -11.289 -8.711 1 98.56 112 LEU A CA 1
ATOM 879 C C . LEU A 1 112 ? -7.66 -12.234 -7.547 1 98.56 112 LEU A C 1
ATOM 881 O O . LEU A 1 112 ? -7.883 -11.875 -6.391 1 98.56 112 LEU A O 1
ATOM 885 N N . VAL A 1 113 ? -7.27 -13.453 -7.766 1 98.69 113 VAL A N 1
ATOM 886 C CA . VAL A 1 113 ? -6.668 -14.352 -6.777 1 98.69 113 VAL A CA 1
ATOM 887 C C . VAL A 1 113 ? -5.152 -14.148 -6.758 1 98.69 113 VAL A C 1
ATOM 889 O O . VAL A 1 113 ? -4.465 -14.484 -7.727 1 98.69 113 VAL A O 1
ATOM 892 N N . MET A 1 114 ? -4.668 -13.617 -5.66 1 98.81 114 MET A N 1
ATOM 893 C CA . MET A 1 114 ? -3.277 -13.188 -5.617 1 98.81 114 MET A CA 1
ATOM 894 C C . MET A 1 114 ? -2.436 -14.133 -4.766 1 98.81 114 MET A C 1
ATOM 896 O O . MET A 1 114 ? -2.764 -14.383 -3.605 1 98.81 114 MET A O 1
ATOM 900 N N . THR A 1 115 ? -1.425 -14.68 -5.324 1 98.88 115 THR A N 1
ATOM 901 C CA . THR A 1 115 ? -0.449 -15.547 -4.676 1 98.88 115 THR A CA 1
ATOM 902 C C . THR A 1 115 ? 0.962 -14.984 -4.832 1 98.88 115 THR A C 1
ATOM 904 O O . THR A 1 115 ? 1.184 -14.055 -5.613 1 98.88 115 THR A O 1
ATOM 907 N N . GLY A 1 116 ? 1.891 -15.594 -4.082 1 98.75 116 GLY A N 1
ATOM 908 C CA . GLY A 1 116 ? 3.281 -15.227 -4.301 1 98.75 116 GLY A CA 1
ATOM 909 C C . GLY A 1 116 ? 3.947 -14.656 -3.066 1 98.75 116 GLY A C 1
ATOM 910 O O . GLY A 1 116 ? 3.781 -15.18 -1.963 1 98.75 116 GLY A O 1
ATOM 911 N N . GLN A 1 117 ? 4.828 -13.719 -3.264 1 98.25 117 GLN A N 1
ATOM 912 C CA . GLN A 1 117 ? 5.68 -13.164 -2.215 1 98.25 117 GLN A CA 1
ATOM 913 C C . GLN A 1 117 ? 6.035 -11.711 -2.508 1 98.25 117 GLN A C 1
ATOM 915 O O . GLN A 1 117 ? 5.961 -11.266 -3.654 1 98.25 117 GLN A O 1
ATOM 920 N N . VAL A 1 118 ? 6.281 -11.008 -1.491 1 97.69 118 VAL A N 1
ATOM 921 C CA . VAL A 1 118 ? 6.258 -11.18 -0.043 1 97.69 118 VAL A CA 1
ATOM 922 C C . VAL A 1 118 ? 4.945 -10.648 0.523 1 97.69 118 VAL A C 1
ATOM 924 O O . VAL A 1 118 ? 4.543 -9.523 0.211 1 97.69 118 VAL A O 1
ATOM 927 N N . THR A 1 119 ? 4.273 -11.32 1.421 1 98.75 119 THR A N 1
ATOM 928 C CA . THR A 1 119 ? 2.932 -11.031 1.917 1 98.75 119 THR A CA 1
ATOM 929 C C . THR A 1 119 ? 2.826 -9.586 2.395 1 98.75 119 THR A C 1
ATOM 931 O O . THR A 1 119 ? 1.921 -8.859 1.987 1 98.75 119 THR A O 1
ATOM 934 N N . GLU A 1 120 ? 3.752 -9.109 3.271 1 98.31 120 GLU A N 1
ATOM 935 C CA . GLU A 1 120 ? 3.689 -7.801 3.918 1 98.31 120 GLU A CA 1
ATOM 936 C C . GLU A 1 120 ? 4.418 -6.742 3.094 1 98.31 120 GLU A C 1
ATOM 938 O O . GLU A 1 120 ? 4.695 -5.648 3.586 1 98.31 120 GLU A O 1
ATOM 943 N N . GLN A 1 121 ? 4.781 -7.031 1.837 1 97.19 121 GLN A N 1
ATOM 944 C CA . GLN A 1 121 ? 5.434 -6.109 0.913 1 97.19 121 GLN A CA 1
ATOM 945 C C . GLN A 1 121 ? 4.711 -6.074 -0.431 1 97.19 121 GLN A C 1
ATOM 947 O O . GLN A 1 121 ? 3.615 -5.523 -0.539 1 97.19 121 GLN A O 1
ATOM 952 N N . CYS A 1 122 ? 5.223 -6.77 -1.473 1 98.25 122 CYS A N 1
ATOM 953 C CA . CYS A 1 122 ? 4.672 -6.695 -2.82 1 98.25 122 CYS A CA 1
ATOM 954 C C . CYS A 1 122 ? 3.217 -7.148 -2.84 1 98.25 122 CYS A C 1
ATOM 956 O O . CYS A 1 122 ? 2.398 -6.59 -3.572 1 98.25 122 CYS A O 1
ATOM 958 N N . VAL A 1 123 ? 2.852 -8.203 -2.123 1 98.81 123 VAL A N 1
ATOM 959 C CA . VAL A 1 123 ? 1.48 -8.703 -2.117 1 98.81 123 VAL A CA 1
ATOM 960 C C . VAL A 1 123 ? 0.552 -7.652 -1.503 1 98.81 123 VAL A C 1
ATOM 962 O O . VAL A 1 123 ? -0.49 -7.328 -2.076 1 98.81 123 VAL A O 1
ATOM 965 N N . LEU A 1 124 ? 0.931 -7.164 -0.348 1 98.75 124 LEU A N 1
ATOM 966 C CA . LEU A 1 124 ? 0.127 -6.137 0.304 1 98.75 124 LEU A CA 1
ATOM 967 C C . LEU A 1 124 ? -0.057 -4.93 -0.609 1 98.75 124 LEU A C 1
ATOM 969 O O . LEU A 1 124 ? -1.181 -4.465 -0.814 1 98.75 124 LEU A O 1
ATOM 973 N N . TYR A 1 125 ? 1.089 -4.398 -1.147 1 98.25 125 TYR A N 1
ATOM 974 C CA . TYR A 1 125 ? 1.01 -3.217 -1.999 1 98.25 125 TYR A CA 1
ATOM 975 C C . TYR A 1 125 ? 0.126 -3.479 -3.213 1 98.25 125 TYR A C 1
ATOM 977 O O . TYR A 1 125 ? -0.668 -2.619 -3.605 1 98.25 125 TYR A O 1
ATOM 985 N N . SER A 1 126 ? 0.25 -4.66 -3.799 1 98.75 126 SER A N 1
ATOM 986 C CA . SER A 1 126 ? -0.541 -5.027 -4.969 1 98.75 126 SER A CA 1
ATOM 987 C C . SER A 1 126 ? -2.021 -5.141 -4.625 1 98.75 126 SER A C 1
ATOM 989 O O . SER A 1 126 ? -2.881 -4.738 -5.41 1 98.75 126 SER A O 1
ATOM 991 N N . ALA A 1 127 ? -2.32 -5.715 -3.451 1 98.69 127 ALA A N 1
ATOM 992 C CA . ALA A 1 127 ? -3.705 -5.82 -2.998 1 98.69 127 ALA A CA 1
ATOM 993 C C . ALA A 1 127 ? -4.328 -4.441 -2.809 1 98.69 127 ALA A C 1
ATOM 995 O O . ALA A 1 127 ? -5.48 -4.219 -3.184 1 98.69 127 ALA A O 1
ATOM 996 N N . LEU A 1 128 ? -3.566 -3.525 -2.242 1 98.25 128 LEU A N 1
ATOM 997 C CA . LEU A 1 128 ? -4.027 -2.152 -2.074 1 98.25 128 LEU A CA 1
ATOM 998 C C . LEU A 1 128 ? -4.332 -1.513 -3.426 1 98.25 128 LEU A C 1
ATOM 1000 O O . LEU A 1 128 ? -5.395 -0.917 -3.609 1 98.25 128 LEU A O 1
ATOM 1004 N N . ASP A 1 129 ? -3.457 -1.688 -4.395 1 97.94 129 ASP A N 1
ATOM 1005 C CA . ASP A 1 129 ? -3.633 -1.136 -5.734 1 97.94 129 ASP A CA 1
ATOM 1006 C C . ASP A 1 129 ? -4.848 -1.751 -6.426 1 97.94 129 ASP A C 1
ATOM 1008 O O . ASP A 1 129 ? -5.594 -1.053 -7.113 1 97.94 129 ASP A O 1
ATOM 1012 N N . ALA A 1 130 ? -4.992 -3.031 -6.25 1 98.38 130 ALA A N 1
ATOM 1013 C CA . ALA A 1 130 ? -6.145 -3.699 -6.844 1 98.38 130 ALA A CA 1
ATOM 1014 C C . ALA A 1 130 ? -7.449 -3.16 -6.266 1 98.38 130 ALA A C 1
ATOM 1016 O O . ALA A 1 130 ? -8.398 -2.9 -7.008 1 98.38 130 ALA A O 1
ATOM 1017 N N . HIS A 1 131 ? -7.461 -3.008 -4.941 1 97.56 131 HIS A N 1
ATOM 1018 C CA . HIS A 1 131 ? -8.648 -2.553 -4.23 1 97.56 131 HIS A CA 1
ATOM 1019 C C . HIS A 1 131 ? -9.078 -1.169 -4.707 1 97.56 131 HIS A C 1
ATOM 1021 O O . HIS A 1 131 ? -10.25 -0.955 -5.031 1 97.56 131 HIS A O 1
ATOM 1027 N N . ILE A 1 132 ? -8.148 -0.233 -4.852 1 95.69 132 ILE A N 1
ATOM 1028 C CA . ILE A 1 132 ? -8.516 1.137 -5.199 1 95.69 132 ILE A CA 1
ATOM 1029 C C . ILE A 1 132 ? -8.883 1.216 -6.68 1 95.69 132 ILE A C 1
ATOM 1031 O O . ILE A 1 132 ? -9.438 2.217 -7.133 1 95.69 132 ILE A O 1
ATOM 1035 N N . ARG A 1 133 ? -8.555 0.196 -7.461 1 95.81 133 ARG A N 1
ATOM 1036 C CA . ARG A 1 133 ? -8.953 0.091 -8.859 1 95.81 133 ARG A CA 1
ATOM 1037 C C . ARG A 1 133 ? -10.258 -0.692 -9 1 95.81 133 ARG A C 1
ATOM 1039 O O . ARG A 1 133 ? -10.648 -1.06 -10.109 1 95.81 133 ARG A O 1
ATOM 1046 N N . HIS A 1 134 ? -10.852 -1.149 -7.871 1 96 134 HIS A N 1
ATOM 1047 C CA . HIS A 1 134 ? -12.18 -1.744 -7.781 1 96 134 HIS A CA 1
ATOM 1048 C C . HIS A 1 134 ? -12.156 -3.211 -8.203 1 96 134 HIS A C 1
ATOM 1050 O O . HIS A 1 134 ? -13.148 -3.73 -8.711 1 96 134 HIS A O 1
ATOM 1056 N N . HIS A 1 135 ? -11.031 -3.844 -8.148 1 97.88 135 HIS A N 1
ATOM 1057 C CA . HIS A 1 135 ? -10.992 -5.293 -8.297 1 97.88 135 HIS A CA 1
ATOM 1058 C C . HIS A 1 135 ? -11.398 -5.992 -7.008 1 97.88 135 HIS A C 1
ATOM 1060 O O . HIS A 1 135 ? -11.047 -5.539 -5.914 1 97.88 135 HIS A O 1
ATOM 1066 N N . GLU A 1 136 ? -12.125 -7.027 -7.164 1 98 136 GLU A N 1
ATOM 1067 C CA . GLU A 1 136 ? -12.25 -7.965 -6.051 1 98 136 GLU A CA 1
ATOM 1068 C C . GLU A 1 136 ? -10.945 -8.727 -5.82 1 98 136 GLU A C 1
ATOM 1070 O O . GLU A 1 136 ? -10.297 -9.164 -6.777 1 98 136 GLU A O 1
ATOM 1075 N N . VAL A 1 137 ? -10.555 -8.852 -4.539 1 98.5 137 VAL A N 1
ATOM 1076 C CA . VAL A 1 137 ? -9.266 -9.469 -4.227 1 98.5 137 VAL A CA 1
ATOM 1077 C C . VAL A 1 137 ? -9.477 -10.695 -3.34 1 98.5 137 VAL A C 1
ATOM 1079 O O . VAL A 1 137 ? -10.219 -10.633 -2.355 1 98.5 137 VAL A O 1
ATOM 1082 N N . VAL A 1 138 ? -8.898 -11.773 -3.701 1 98.75 138 VAL A N 1
ATOM 1083 C CA . VAL A 1 138 ? -8.852 -13 -2.912 1 98.75 138 VAL A CA 1
ATOM 1084 C C . VAL A 1 138 ? -7.395 -13.359 -2.607 1 98.75 138 VAL A C 1
ATOM 1086 O O . VAL A 1 138 ? -6.551 -13.375 -3.508 1 98.75 138 VAL A O 1
ATOM 1089 N N . ILE A 1 139 ? -7.141 -13.617 -1.318 1 98.88 139 ILE A N 1
ATOM 1090 C CA . ILE A 1 139 ? -5.797 -13.977 -0.884 1 98.88 139 ILE A CA 1
ATOM 1091 C C . ILE A 1 139 ? -5.816 -15.352 -0.222 1 98.88 139 ILE A C 1
ATOM 1093 O O . ILE A 1 139 ? -6.234 -15.484 0.931 1 98.88 139 ILE A O 1
ATOM 1097 N N . PRO A 1 140 ? -5.438 -16.375 -0.941 1 98.88 140 PRO A N 1
ATOM 1098 C CA . PRO A 1 140 ? -5.164 -17.625 -0.224 1 98.88 140 PRO A CA 1
ATOM 1099 C C . PRO A 1 140 ? -3.961 -17.516 0.708 1 98.88 140 PRO A C 1
ATOM 1101 O O . PRO A 1 140 ? -2.818 -17.469 0.243 1 98.88 140 PRO A O 1
ATOM 1104 N N . LYS A 1 141 ? -4.148 -17.5 1.972 1 98.81 141 LYS A N 1
ATOM 1105 C CA . LYS A 1 141 ? -3.129 -17.156 2.961 1 98.81 141 LYS A CA 1
ATOM 1106 C C . LYS A 1 141 ? -1.995 -18.188 2.945 1 98.81 141 LYS A C 1
ATOM 1108 O O . LYS A 1 141 ? -0.866 -17.875 3.328 1 98.81 141 LYS A O 1
ATOM 1113 N N . ASP A 1 142 ? -2.283 -19.438 2.533 1 98.75 142 ASP A N 1
ATOM 1114 C CA . ASP A 1 142 ? -1.253 -20.469 2.479 1 98.75 142 ASP A CA 1
ATOM 1115 C C . ASP A 1 142 ? -0.551 -20.469 1.122 1 98.75 142 ASP A C 1
ATOM 1117 O O . ASP A 1 142 ? 0.224 -21.375 0.821 1 98.75 142 ASP A O 1
ATOM 1121 N N . ALA A 1 143 ? -0.797 -19.453 0.246 1 98.88 143 ALA A N 1
ATOM 1122 C CA . ALA A 1 143 ? -0.138 -19.312 -1.05 1 98.88 143 ALA A CA 1
ATOM 1123 C C . ALA A 1 143 ? 0.591 -17.984 -1.151 1 98.88 143 ALA A C 1
ATOM 1125 O O . ALA A 1 143 ? 0.891 -17.516 -2.252 1 98.88 143 ALA A O 1
ATOM 1126 N N . VAL A 1 144 ? 0.8 -17.312 -0.042 1 98.88 144 VAL A N 1
ATOM 1127 C CA . VAL A 1 144 ? 1.609 -16.109 0.006 1 98.88 144 VAL A CA 1
ATOM 1128 C C . VAL A 1 144 ? 2.715 -16.266 1.049 1 98.88 144 VAL A C 1
ATOM 1130 O O . VAL A 1 144 ? 2.451 -16.672 2.186 1 98.88 144 VAL A O 1
ATOM 1133 N N . ALA A 1 145 ? 3.934 -16.016 0.645 1 98.69 145 ALA A N 1
ATOM 1134 C CA . ALA A 1 145 ? 5.113 -16.188 1.488 1 98.69 145 ALA A CA 1
ATOM 1135 C C . ALA A 1 145 ? 5.527 -14.875 2.133 1 98.69 145 ALA A C 1
ATOM 1137 O O . ALA A 1 145 ? 5.258 -13.797 1.591 1 98.69 145 ALA A O 1
ATOM 1138 N N . CYS A 1 146 ? 6.148 -14.984 3.316 1 98.25 146 CYS A N 1
ATOM 1139 C CA . CYS A 1 146 ? 6.473 -13.781 4.078 1 98.25 146 CYS A CA 1
ATOM 1140 C C . CYS A 1 146 ? 7.902 -13.836 4.598 1 98.25 146 CYS A C 1
ATOM 1142 O O . CYS A 1 146 ? 8.508 -14.906 4.656 1 98.25 146 CYS A O 1
ATOM 1144 N N . ILE A 1 147 ? 8.484 -12.727 4.902 1 96.62 147 ILE A N 1
ATOM 1145 C CA . ILE A 1 147 ? 9.773 -12.594 5.578 1 96.62 147 ILE A CA 1
ATOM 1146 C C . ILE A 1 147 ? 9.555 -12.523 7.09 1 96.62 147 ILE A C 1
ATOM 1148 O O . ILE A 1 147 ? 10.258 -13.188 7.855 1 96.62 147 ILE A O 1
ATOM 1152 N N . HIS A 1 148 ? 8.555 -11.695 7.512 1 96.88 148 HIS A N 1
ATOM 1153 C CA . HIS A 1 148 ? 8.203 -11.516 8.914 1 96.88 148 HIS A CA 1
ATOM 1154 C C . HIS A 1 148 ? 6.793 -12.023 9.203 1 96.88 148 HIS A C 1
ATOM 1156 O O . HIS A 1 148 ? 5.809 -11.344 8.914 1 96.88 148 HIS A O 1
ATOM 1162 N N . PRO A 1 149 ? 6.656 -13.164 9.828 1 97.38 149 PRO A N 1
ATOM 1163 C CA . PRO A 1 149 ? 5.352 -13.797 10.016 1 97.38 149 PRO A CA 1
ATOM 1164 C C . PRO A 1 149 ? 4.34 -12.883 10.703 1 97.38 149 PRO A C 1
ATOM 1166 O O . PRO A 1 149 ? 3.176 -12.828 10.305 1 97.38 149 PRO A O 1
ATOM 1169 N N . HIS A 1 150 ? 4.82 -12.125 11.695 1 97.75 150 HIS A N 1
ATOM 1170 C CA . HIS A 1 150 ? 3.881 -11.273 12.414 1 97.75 150 HIS A CA 1
ATOM 1171 C C . HIS A 1 150 ? 3.408 -10.117 11.539 1 97.75 150 HIS A C 1
ATOM 1173 O O . HIS A 1 150 ? 2.248 -9.703 11.625 1 97.75 150 HIS A O 1
ATOM 1179 N N . LEU A 1 151 ? 4.219 -9.586 10.672 1 98.31 151 LEU A N 1
ATOM 1180 C CA . LEU A 1 151 ? 3.809 -8.531 9.75 1 98.31 151 LEU A CA 1
ATOM 1181 C C . LEU A 1 151 ? 2.916 -9.094 8.648 1 98.31 151 LEU A C 1
ATOM 1183 O O . LEU A 1 151 ? 2.006 -8.406 8.172 1 98.31 151 LEU A O 1
ATOM 1187 N N . ALA A 1 152 ? 3.219 -10.344 8.266 1 98.62 152 ALA A N 1
ATOM 1188 C CA . ALA A 1 152 ? 2.361 -11.016 7.297 1 98.62 152 ALA A CA 1
ATOM 1189 C C . ALA A 1 152 ? 0.939 -11.156 7.828 1 98.62 152 ALA A C 1
ATOM 1191 O O . ALA A 1 152 ? -0.029 -10.906 7.109 1 98.62 152 ALA A O 1
ATOM 1192 N N . GLU A 1 153 ? 0.833 -11.586 9.047 1 98.56 153 GLU A N 1
ATOM 1193 C CA . GLU A 1 153 ? -0.479 -11.727 9.672 1 98.56 153 GLU A CA 1
ATOM 1194 C C . GLU A 1 153 ? -1.218 -10.391 9.711 1 98.56 153 GLU A C 1
ATOM 1196 O O . GLU A 1 153 ? -2.412 -10.328 9.414 1 98.56 153 GLU A O 1
ATOM 1201 N N . ALA A 1 154 ? -0.537 -9.359 10.078 1 98.62 154 ALA A N 1
ATOM 1202 C CA . ALA A 1 154 ? -1.13 -8.023 10.109 1 98.62 154 ALA A CA 1
ATOM 1203 C C . ALA A 1 154 ? -1.541 -7.574 8.711 1 98.62 154 ALA A C 1
ATOM 1205 O O . ALA A 1 154 ? -2.602 -6.973 8.531 1 98.62 154 ALA A O 1
ATOM 1206 N N . ALA A 1 155 ? -0.669 -7.832 7.73 1 98.75 155 ALA A N 1
ATOM 1207 C CA . ALA A 1 155 ? -0.977 -7.473 6.352 1 98.75 155 ALA A CA 1
ATOM 1208 C C . ALA A 1 155 ? -2.254 -8.164 5.875 1 98.75 155 ALA A C 1
ATOM 1210 O O . ALA A 1 155 ? -3.109 -7.531 5.246 1 98.75 155 ALA A O 1
ATOM 1211 N N . LEU A 1 156 ? -2.385 -9.43 6.164 1 98.88 156 LEU A N 1
ATOM 1212 C CA . LEU A 1 156 ? -3.582 -10.18 5.797 1 98.88 156 LEU A CA 1
ATOM 1213 C C . LEU A 1 156 ? -4.816 -9.602 6.473 1 98.88 156 LEU A C 1
ATOM 1215 O O . LEU A 1 156 ? -5.871 -9.461 5.848 1 98.88 156 LEU A O 1
ATOM 1219 N N . GLU A 1 157 ? -4.66 -9.281 7.688 1 98.69 157 GLU A N 1
ATOM 1220 C CA . GLU A 1 157 ? -5.77 -8.672 8.414 1 98.69 157 GLU A CA 1
ATOM 1221 C C . GLU A 1 157 ? -6.148 -7.324 7.805 1 98.69 157 GLU A C 1
ATOM 1223 O O . GLU A 1 157 ? -7.332 -7.016 7.652 1 98.69 157 GLU A O 1
ATOM 1228 N N . MET A 1 158 ? -5.16 -6.484 7.457 1 98.25 158 MET A N 1
ATOM 1229 C CA . MET A 1 158 ? -5.414 -5.199 6.805 1 98.25 158 MET A CA 1
ATOM 1230 C C . MET A 1 158 ? -6.148 -5.398 5.484 1 98.25 158 MET A C 1
ATOM 1232 O O . MET A 1 158 ? -7.09 -4.664 5.176 1 98.25 158 MET A O 1
ATOM 1236 N N . MET A 1 159 ? -5.707 -6.422 4.707 1 98.56 159 MET A N 1
ATOM 1237 C CA . MET A 1 159 ? -6.344 -6.699 3.424 1 98.56 159 MET A CA 1
ATOM 1238 C C . MET A 1 159 ? -7.812 -7.07 3.615 1 98.56 159 MET A C 1
ATOM 1240 O O . MET A 1 159 ? -8.664 -6.664 2.826 1 98.56 159 MET A O 1
ATOM 1244 N N . GLU A 1 160 ? -8.109 -7.746 4.66 1 98.12 160 GLU A N 1
ATOM 1245 C CA . GLU A 1 160 ? -9.484 -8.141 4.945 1 98.12 160 GLU A CA 1
ATOM 1246 C C . GLU A 1 160 ? -10.305 -6.961 5.461 1 98.12 160 GLU A C 1
ATOM 1248 O O . GLU A 1 160 ? -11.367 -6.656 4.918 1 98.12 160 GLU A O 1
ATOM 1253 N N . LEU A 1 161 ? -9.812 -6.297 6.453 1 95.69 161 LEU A N 1
ATOM 1254 C CA . LEU A 1 161 ? -10.586 -5.297 7.18 1 95.69 161 LEU A CA 1
ATOM 1255 C C . LEU A 1 161 ? -10.656 -3.988 6.398 1 95.69 161 LEU A C 1
ATOM 1257 O O . LEU A 1 161 ? -11.703 -3.336 6.355 1 95.69 161 LEU A O 1
ATOM 1261 N N . ASN A 1 162 ? -9.516 -3.602 5.773 1 93.56 162 ASN A N 1
ATOM 1262 C CA . ASN A 1 162 ? -9.43 -2.283 5.156 1 93.56 162 ASN A CA 1
ATOM 1263 C C . ASN A 1 162 ? -9.766 -2.34 3.666 1 93.56 162 ASN A C 1
ATOM 1265 O O . ASN A 1 162 ? -10.219 -1.349 3.09 1 93.56 162 ASN A O 1
ATOM 1269 N N . MET A 1 163 ? -9.531 -3.504 3.023 1 95 163 MET A N 1
ATOM 1270 C CA . MET A 1 163 ? -9.664 -3.576 1.572 1 95 163 MET A CA 1
ATOM 1271 C C . MET A 1 163 ? -10.82 -4.488 1.175 1 95 163 MET A C 1
ATOM 1273 O O . MET A 1 163 ? -11.164 -4.582 -0.004 1 95 163 MET A O 1
ATOM 1277 N N . GLY A 1 164 ? -11.398 -5.176 2.197 1 96.75 164 GLY A N 1
ATOM 1278 C CA . GLY A 1 164 ? -12.492 -6.078 1.888 1 96.75 164 GLY A CA 1
ATOM 1279 C C . GLY A 1 164 ? -12.047 -7.32 1.138 1 96.75 164 GLY A C 1
ATOM 1280 O O . GLY A 1 164 ? -12.852 -7.961 0.458 1 96.75 164 GLY A O 1
ATOM 1281 N N . ALA A 1 165 ? -10.805 -7.672 1.173 1 98.38 165 ALA A N 1
ATOM 1282 C CA . ALA A 1 165 ? -10.289 -8.867 0.508 1 98.38 165 ALA A CA 1
ATOM 1283 C C . ALA A 1 165 ? -10.812 -10.133 1.176 1 98.38 165 ALA A C 1
ATOM 1285 O O . ALA A 1 165 ? -11.031 -10.164 2.391 1 98.38 165 ALA A O 1
ATOM 1286 N N . GLN A 1 166 ? -11.031 -11.125 0.407 1 98.44 166 GLN A N 1
ATOM 1287 C CA . GLN A 1 166 ? -11.328 -12.453 0.94 1 98.44 166 GLN A CA 1
ATOM 1288 C C . GLN A 1 166 ? -10.047 -13.227 1.226 1 98.44 166 GLN A C 1
ATOM 1290 O O . GLN A 1 166 ? -9.328 -13.609 0.299 1 98.44 166 GLN A O 1
ATOM 1295 N N . VAL A 1 167 ? -9.75 -13.414 2.473 1 98.69 167 VAL A N 1
ATOM 1296 C CA . VAL A 1 167 ? -8.617 -14.242 2.879 1 98.69 167 VAL A CA 1
ATOM 1297 C C . VAL A 1 167 ? -9.102 -15.656 3.191 1 98.69 167 VAL A C 1
ATOM 1299 O O . VAL A 1 167 ? -10.023 -15.844 3.986 1 98.69 167 VAL A O 1
ATOM 1302 N N . CYS A 1 168 ? -8.523 -16.641 2.578 1 98.44 168 CYS A N 1
ATOM 1303 C CA . CYS A 1 168 ? -8.969 -18.016 2.721 1 98.44 168 CYS A CA 1
ATOM 1304 C C . CYS A 1 168 ? -7.828 -18.984 2.451 1 98.44 168 CYS A C 1
ATOM 1306 O O . CYS A 1 168 ? -6.68 -18.578 2.299 1 98.44 168 CYS A O 1
ATOM 1308 N N . SER A 1 169 ? -8.125 -20.281 2.494 1 98 169 SER A N 1
ATOM 1309 C CA . SER A 1 169 ? -7.148 -21.297 2.092 1 98 169 SER A CA 1
ATOM 1310 C C . SER A 1 169 ? -7.176 -21.516 0.585 1 98 169 SER A C 1
ATOM 1312 O O . SER A 1 169 ? -8.211 -21.328 -0.059 1 98 169 SER A O 1
ATOM 1314 N N . ALA A 1 170 ? -6.023 -21.875 0.062 1 97.94 170 ALA A N 1
ATOM 1315 C CA . ALA A 1 170 ? -5.934 -22.156 -1.368 1 97.94 170 ALA A CA 1
ATOM 1316 C C . ALA A 1 170 ? -6.984 -23.172 -1.793 1 97.94 170 ALA A C 1
ATOM 1318 O O . ALA A 1 170 ? -7.555 -23.078 -2.881 1 97.94 170 ALA A O 1
ATOM 1319 N N . GLU A 1 171 ? -7.242 -24.125 -0.907 1 96.38 171 GLU A N 1
ATOM 1320 C CA . GLU A 1 171 ? -8.195 -25.188 -1.216 1 96.38 171 GLU A CA 1
ATOM 1321 C C . GLU A 1 171 ? -9.609 -24.625 -1.36 1 96.38 171 GLU A C 1
ATOM 1323 O O . GLU A 1 171 ? -10.43 -25.188 -2.094 1 96.38 171 GLU A O 1
ATOM 1328 N N . ASP A 1 172 ? -9.867 -23.469 -0.768 1 96.56 172 ASP A N 1
ATOM 1329 C CA . ASP A 1 172 ? -11.211 -22.906 -0.726 1 96.56 172 ASP A CA 1
ATOM 1330 C C . ASP A 1 172 ? -11.414 -21.875 -1.839 1 96.56 172 ASP A C 1
ATOM 1332 O O . ASP A 1 172 ? -12.508 -21.344 -2.008 1 96.56 172 ASP A O 1
ATOM 1336 N N . VAL A 1 173 ? -10.352 -21.594 -2.568 1 96.56 173 VAL A N 1
ATOM 1337 C CA . VAL A 1 173 ? -10.445 -20.594 -3.621 1 96.56 173 VAL A CA 1
ATOM 1338 C C . VAL A 1 173 ? -11.305 -21.125 -4.77 1 96.56 173 VAL A C 1
ATOM 1340 O O . VAL A 1 173 ? -11.047 -22.219 -5.285 1 96.56 173 VAL A O 1
ATOM 1343 N N . ARG A 1 174 ? -12.375 -20.375 -5.121 1 93 174 ARG A N 1
ATOM 1344 C CA . ARG A 1 174 ? -13.164 -20.656 -6.32 1 93 174 ARG A CA 1
ATOM 1345 C C . ARG A 1 174 ? -12.664 -19.828 -7.5 1 93 174 ARG A C 1
ATOM 1347 O O . ARG A 1 174 ? -12.844 -18.609 -7.527 1 93 174 ARG A O 1
ATOM 1354 N N . LEU A 1 175 ? -12.016 -20.375 -8.383 1 90.81 175 LEU A N 1
ATOM 1355 C CA . LEU A 1 175 ? -11.477 -19.688 -9.547 1 90.81 175 LEU A CA 1
ATOM 1356 C C . LEU A 1 175 ? -12.57 -19.359 -10.547 1 90.81 175 LEU A C 1
ATOM 1358 O O . LEU A 1 175 ? -12.5 -18.344 -11.242 1 90.81 175 LEU A O 1
ATOM 1362 N N . ARG A 1 176 ? -13.508 -20.234 -10.766 1 78.38 176 ARG A N 1
ATOM 1363 C CA . ARG A 1 176 ? -14.672 -19.969 -11.609 1 78.38 176 ARG A CA 1
ATOM 1364 C C . ARG A 1 176 ? -15.945 -19.891 -10.773 1 78.38 176 ARG A C 1
ATOM 1366 O O . ARG A 1 176 ? -16.188 -20.75 -9.922 1 78.38 176 ARG A O 1
ATOM 1373 N N . THR A 1 177 ? -16.406 -18.578 -10.484 1 57.53 177 THR A N 1
ATOM 1374 C CA . THR A 1 177 ? -17.703 -18.531 -9.828 1 57.53 177 THR A CA 1
ATOM 1375 C C . THR A 1 177 ? -18.828 -18.562 -10.859 1 57.53 177 THR A C 1
ATOM 1377 O O . THR A 1 177 ? -18.641 -18.141 -12.008 1 57.53 177 THR A O 1
ATOM 1380 N N . MET B 1 1 ? 21.109 19.156 0.562 1 74.38 1 MET B N 1
ATOM 1381 C CA . MET B 1 1 ? 20.188 18.531 1.514 1 74.38 1 MET B CA 1
ATOM 1382 C C . MET B 1 1 ? 18.828 18.297 0.878 1 74.38 1 MET B C 1
ATOM 1384 O O . MET B 1 1 ? 18.391 19.062 0.009 1 74.38 1 MET B O 1
ATOM 1388 N N . PRO B 1 2 ? 18.156 17.078 1.177 1 84.31 2 PRO B N 1
ATOM 1389 C CA . PRO B 1 2 ? 16.891 16.844 0.501 1 84.31 2 PRO B CA 1
ATOM 1390 C C . PRO B 1 2 ? 15.836 17.906 0.848 1 84.31 2 PRO B C 1
ATOM 1392 O O . PRO B 1 2 ? 15.789 18.391 1.982 1 84.31 2 PRO B O 1
ATOM 1395 N N . LYS B 1 3 ? 15.164 18.484 -0.118 1 95.44 3 LYS B N 1
ATOM 1396 C CA . LYS B 1 3 ? 14.055 19.406 0.137 1 95.44 3 LYS B CA 1
ATOM 1397 C C . LYS B 1 3 ? 12.844 18.656 0.694 1 95.44 3 LYS B C 1
ATOM 1399 O O . LYS B 1 3 ? 12.445 17.625 0.154 1 95.44 3 LYS B O 1
ATOM 1404 N N . THR B 1 4 ? 12.305 19.172 1.79 1 97.44 4 THR B N 1
ATOM 1405 C CA . THR B 1 4 ? 11.273 18.5 2.57 1 97.44 4 THR B CA 1
ATOM 1406 C C . THR B 1 4 ? 9.914 19.172 2.373 1 97.44 4 THR B C 1
ATOM 1408 O O . THR B 1 4 ? 9.844 20.391 2.229 1 97.44 4 THR B O 1
ATOM 1411 N N . ALA B 1 5 ? 8.859 18.406 2.301 1 97.94 5 ALA B N 1
ATOM 1412 C CA . ALA B 1 5 ? 7.492 18.906 2.432 1 97.94 5 ALA B CA 1
ATOM 1413 C C . ALA B 1 5 ? 6.77 18.203 3.58 1 97.94 5 ALA B C 1
ATOM 1415 O O . ALA B 1 5 ? 7.016 17.031 3.857 1 97.94 5 ALA B O 1
ATOM 1416 N N . LEU B 1 6 ? 5.957 18.938 4.297 1 98 6 LEU B N 1
ATOM 1417 C CA . LEU B 1 6 ? 5.023 18.375 5.27 1 98 6 LEU B CA 1
ATOM 1418 C C . LEU B 1 6 ? 3.686 18.047 4.613 1 98 6 LEU B C 1
ATOM 1420 O O . LEU B 1 6 ? 3.051 18.922 4.016 1 98 6 LEU B O 1
ATOM 1424 N N . ILE B 1 7 ? 3.287 16.812 4.668 1 98.69 7 ILE B N 1
ATOM 1425 C CA . ILE B 1 7 ? 2.033 16.359 4.074 1 98.69 7 ILE B CA 1
ATOM 1426 C C . ILE B 1 7 ? 0.998 16.125 5.172 1 98.69 7 ILE B C 1
ATOM 1428 O O . ILE B 1 7 ? 1.274 15.43 6.152 1 98.69 7 ILE B O 1
ATOM 1432 N N . VAL B 1 8 ? -0.157 16.688 5.074 1 98.75 8 VAL B N 1
ATOM 1433 C CA . VAL B 1 8 ? -1.289 16.484 5.969 1 98.75 8 VAL B CA 1
ATOM 1434 C C . VAL B 1 8 ? -2.381 15.695 5.25 1 98.75 8 VAL B C 1
ATOM 1436 O O . VAL B 1 8 ? -3.076 16.234 4.387 1 98.75 8 VAL B O 1
ATOM 1439 N N . ILE B 1 9 ? -2.535 14.445 5.656 1 98.75 9 ILE B N 1
ATOM 1440 C CA . ILE B 1 9 ? -3.379 13.516 4.918 1 98.75 9 ILE B CA 1
ATOM 1441 C C . ILE B 1 9 ? -4.746 13.414 5.586 1 98.75 9 ILE B C 1
ATOM 1443 O O . ILE B 1 9 ? -4.855 12.953 6.727 1 98.75 9 ILE B O 1
ATOM 1447 N N . ASP B 1 10 ? -5.82 13.859 5.016 1 97.69 10 ASP B N 1
ATOM 1448 C CA . ASP B 1 10 ? -7.23 13.562 5.254 1 97.69 10 ASP B CA 1
ATOM 1449 C C . ASP B 1 10 ? -7.688 14.102 6.605 1 97.69 10 ASP B C 1
ATOM 1451 O O . ASP B 1 10 ? -8.547 13.508 7.262 1 97.69 10 ASP B O 1
ATOM 1455 N N . MET B 1 11 ? -7.109 15.18 7.035 1 98 11 MET B N 1
ATOM 1456 C CA . MET B 1 11 ? -7.473 15.703 8.344 1 98 11 MET B CA 1
ATOM 1457 C C . MET B 1 11 ? -8.641 16.688 8.234 1 98 11 MET B C 1
ATOM 1459 O O . MET B 1 11 ? -9.242 17.062 9.25 1 98 11 MET B O 1
ATOM 1463 N N . ILE B 1 12 ? -8.914 17.141 7.008 1 96.69 12 ILE B N 1
ATOM 1464 C CA . ILE B 1 12 ? -10.086 17.969 6.762 1 96.69 12 ILE B CA 1
ATOM 1465 C C . ILE B 1 12 ? -11.281 17.094 6.398 1 96.69 12 ILE B C 1
ATOM 1467 O O . ILE B 1 12 ? -11.531 16.844 5.223 1 96.69 12 ILE B O 1
ATOM 1471 N N . THR B 1 13 ? -12 16.656 7.422 1 94.94 13 THR B N 1
ATOM 1472 C CA . THR B 1 13 ? -13.031 15.633 7.238 1 94.94 13 THR B CA 1
ATOM 1473 C C . THR B 1 13 ? -14.172 15.836 8.234 1 94.94 13 THR B C 1
ATOM 1475 O O . THR B 1 13 ? -13.953 16.312 9.352 1 94.94 13 THR B O 1
ATOM 1478 N N . PRO B 1 14 ? -15.359 15.461 7.914 1 94.25 14 PRO B N 1
ATOM 1479 C CA . PRO B 1 14 ? -16.516 15.695 8.781 1 94.25 14 PRO B CA 1
ATOM 1480 C C . PRO B 1 14 ? -16.625 14.656 9.898 1 94.25 14 PRO B C 1
ATOM 1482 O O . PRO B 1 14 ? -17.391 14.859 10.852 1 94.25 14 PRO B O 1
ATOM 1485 N N . TYR B 1 15 ? -16.016 13.492 9.805 1 94.56 15 TYR B N 1
ATOM 1486 C CA . TYR B 1 15 ? -16.062 12.383 10.75 1 94.56 15 TYR B CA 1
ATOM 1487 C C . TYR B 1 15 ? -17.484 11.859 10.898 1 94.56 15 TYR B C 1
ATOM 1489 O O . TYR B 1 15 ? -17.906 11.508 12 1 94.56 15 TYR B O 1
ATOM 1497 N N . ASP B 1 16 ? -18.172 11.898 9.82 1 90.88 16 ASP B N 1
ATOM 1498 C CA . ASP B 1 16 ? -19.578 11.469 9.828 1 90.88 16 ASP B CA 1
ATOM 1499 C C . ASP B 1 16 ? -19.766 10.203 8.992 1 90.88 16 ASP B C 1
ATOM 1501 O O . ASP B 1 16 ? -20.812 10.016 8.367 1 90.88 16 ASP B O 1
ATOM 1505 N N . TYR B 1 17 ? -18.828 9.383 8.82 1 85.69 17 TYR B N 1
ATOM 1506 C CA . TYR B 1 17 ? -18.875 8.141 8.07 1 85.69 17 TYR B CA 1
ATOM 1507 C C . TYR B 1 17 ? -18.703 6.938 8.992 1 85.69 17 TYR B C 1
ATOM 1509 O O . TYR B 1 17 ? -18.359 7.09 10.164 1 85.69 17 TYR B O 1
ATOM 1517 N N . PRO B 1 18 ? -18.969 5.777 8.422 1 82.44 18 PRO B N 1
ATOM 1518 C CA . PRO B 1 18 ? -18.828 4.578 9.25 1 82.44 18 PRO B CA 1
ATOM 1519 C C . PRO B 1 18 ? -17.438 4.441 9.852 1 82.44 18 PRO B C 1
ATOM 1521 O O . PRO B 1 18 ? -16.438 4.824 9.219 1 82.44 18 PRO B O 1
ATOM 1524 N N . ASP B 1 19 ? -17.156 4.012 11.047 1 82.38 19 ASP B N 1
ATOM 1525 C CA . ASP B 1 19 ? -15.938 3.744 11.797 1 82.38 19 ASP B CA 1
ATOM 1526 C C . ASP B 1 19 ? -15.32 5.039 12.32 1 82.38 19 ASP B C 1
ATOM 1528 O O . ASP B 1 19 ? -14.266 5.016 12.953 1 82.38 19 ASP B O 1
ATOM 1532 N N . ALA B 1 20 ? -15.945 6.242 11.969 1 89.12 20 ALA B N 1
ATOM 1533 C CA . ALA B 1 20 ? -15.391 7.52 12.414 1 89.12 20 ALA B CA 1
ATOM 1534 C C . ALA B 1 20 ? -15.281 7.574 13.938 1 89.12 20 ALA B C 1
ATOM 1536 O O . ALA B 1 20 ? -14.359 8.188 14.477 1 89.12 20 ALA B O 1
ATOM 1537 N N . ASP B 1 21 ? -16.188 6.887 14.57 1 89.62 21 ASP B N 1
ATOM 1538 C CA . ASP B 1 21 ? -16.188 6.902 16.031 1 89.62 21 ASP B CA 1
ATOM 1539 C C . ASP B 1 21 ? -14.898 6.289 16.578 1 89.62 21 ASP B C 1
ATOM 1541 O O . ASP B 1 21 ? -14.344 6.781 17.562 1 89.62 21 ASP B O 1
ATOM 1545 N N . ARG B 1 22 ? -14.477 5.258 15.867 1 91.56 22 ARG B N 1
ATOM 1546 C CA . ARG B 1 22 ? -13.25 4.59 16.297 1 91.56 22 ARG B CA 1
ATOM 1547 C C . ARG B 1 22 ? -12.023 5.453 16.016 1 91.56 22 ARG B C 1
ATOM 1549 O O . ARG B 1 22 ? -11 5.328 16.688 1 91.56 22 ARG B O 1
ATOM 1556 N N . LEU B 1 23 ? -12.133 6.301 15.062 1 96.5 23 LEU B N 1
ATOM 1557 C CA . LEU B 1 23 ? -11.031 7.137 14.602 1 96.5 23 LEU B CA 1
ATOM 1558 C C . LEU B 1 23 ? -10.938 8.414 15.422 1 96.5 23 LEU B C 1
ATOM 1560 O O . LEU B 1 23 ? -9.852 8.977 15.586 1 96.5 23 LEU B O 1
ATOM 1564 N N . LEU B 1 24 ? -12.039 8.914 16.047 1 96.12 24 LEU B N 1
ATOM 1565 C CA . LEU B 1 24 ? -12.141 10.211 16.703 1 96.12 24 LEU B CA 1
ATOM 1566 C C . LEU B 1 24 ? -11.172 10.305 17.875 1 96.12 24 LEU B C 1
ATOM 1568 O O . LEU B 1 24 ? -10.453 11.297 18.016 1 96.12 24 LEU B O 1
ATOM 1572 N N . ALA B 1 25 ? -11.148 9.258 18.641 1 95.25 25 ALA B N 1
ATOM 1573 C CA . ALA B 1 25 ? -10.273 9.273 19.812 1 95.25 25 ALA B CA 1
ATOM 1574 C C . ALA B 1 25 ? -8.812 9.391 19.406 1 95.25 25 ALA B C 1
ATOM 1576 O O . ALA B 1 25 ? -8.055 10.156 20.016 1 95.25 25 ALA B O 1
ATOM 1577 N N . SER B 1 26 ? -8.469 8.641 18.422 1 97.69 26 SER B N 1
ATOM 1578 C CA . SER B 1 26 ? -7.098 8.703 17.922 1 97.69 26 SER B CA 1
ATOM 1579 C C . SER B 1 26 ? -6.797 10.055 17.297 1 97.69 26 SER B C 1
ATOM 1581 O O . SER B 1 26 ? -5.715 10.609 17.5 1 97.69 26 SER B O 1
ATOM 1583 N N . ALA B 1 27 ? -7.719 10.578 16.531 1 97.94 27 ALA B N 1
ATOM 1584 C CA . ALA B 1 27 ? -7.566 11.891 15.906 1 97.94 27 ALA B CA 1
ATOM 1585 C C . ALA B 1 27 ? -7.348 12.977 16.953 1 97.94 27 ALA B C 1
ATOM 1587 O O . ALA B 1 27 ? -6.527 13.875 16.766 1 97.94 27 ALA B O 1
ATOM 1588 N N . GLU B 1 28 ? -8.023 12.891 18.062 1 97.62 28 GLU B N 1
ATOM 1589 C CA . GLU B 1 28 ? -7.871 13.852 19.141 1 97.62 28 GLU B CA 1
ATOM 1590 C C . GLU B 1 28 ? -6.441 13.867 19.672 1 97.62 28 GLU B C 1
ATOM 1592 O O . GLU B 1 28 ? -5.926 14.922 20.047 1 97.62 28 GLU B O 1
ATOM 1597 N N . GLN B 1 29 ? -5.879 12.742 19.625 1 97.56 29 GLN B N 1
ATOM 1598 C CA . GLN B 1 29 ? -4.539 12.617 20.188 1 97.56 29 GLN B CA 1
ATOM 1599 C C . GLN B 1 29 ? -3.486 13.172 19.234 1 97.56 29 GLN B C 1
ATOM 1601 O O . GLN B 1 29 ? -2.434 13.641 19.656 1 97.56 29 GLN B O 1
ATOM 1606 N N . VAL B 1 30 ? -3.768 13.203 17.938 1 98.38 30 VAL B N 1
ATOM 1607 C CA . VAL B 1 30 ? -2.688 13.484 17 1 98.38 30 VAL B CA 1
ATOM 1608 C C . VAL B 1 30 ? -2.785 14.93 16.516 1 98.38 30 VAL B C 1
ATOM 1610 O O . VAL B 1 30 ? -1.799 15.508 16.047 1 98.38 30 VAL B O 1
ATOM 1613 N N . VAL B 1 31 ? -3.951 15.57 16.641 1 98.62 31 VAL B N 1
ATOM 1614 C CA . VAL B 1 31 ? -4.207 16.891 16.078 1 98.62 31 VAL B CA 1
ATOM 1615 C C . VAL B 1 31 ? -3.234 17.906 16.672 1 98.62 31 VAL B C 1
ATOM 1617 O O . VAL B 1 31 ? -2.633 18.703 15.953 1 98.62 31 VAL B O 1
ATOM 1620 N N . PRO B 1 32 ? -2.943 17.859 18.031 1 98.44 32 PRO B N 1
ATOM 1621 C CA . PRO B 1 32 ? -1.99 18.828 18.578 1 98.44 32 PRO B CA 1
ATOM 1622 C C . PRO B 1 32 ? -0.599 18.688 17.953 1 98.44 32 PRO B C 1
ATOM 1624 O O . PRO B 1 32 ? 0.05 19.703 17.672 1 98.44 32 PRO B O 1
ATOM 1627 N N . ALA B 1 33 ? -0.143 17.516 17.734 1 98.62 33 ALA B N 1
ATOM 1628 C CA . ALA B 1 33 ? 1.172 17.281 17.141 1 98.62 33 ALA B CA 1
ATOM 1629 C C . ALA B 1 33 ? 1.219 17.781 15.695 1 98.62 33 ALA B C 1
ATOM 1631 O O . ALA B 1 33 ? 2.197 18.422 15.281 1 98.62 33 ALA B O 1
ATOM 1632 N N . ILE B 1 34 ? 0.164 17.516 14.93 1 98.69 34 ILE B N 1
ATOM 1633 C CA . ILE B 1 34 ? 0.094 17.969 13.547 1 98.69 34 ILE B CA 1
ATOM 1634 C C . ILE B 1 34 ? 0.076 19.5 13.508 1 98.69 34 ILE B C 1
ATOM 1636 O O . ILE B 1 34 ? 0.806 20.109 12.727 1 98.69 34 ILE B O 1
ATOM 1640 N N . SER B 1 35 ? -0.737 20.078 14.398 1 98.12 35 SER B N 1
ATOM 1641 C CA . SER B 1 35 ? -0.833 21.531 14.477 1 98.12 35 SER B CA 1
ATOM 1642 C C . SER B 1 35 ? 0.522 22.156 14.781 1 98.12 35 SER B C 1
ATOM 1644 O O . SER B 1 35 ? 0.912 23.141 14.148 1 98.12 35 SER B O 1
ATOM 1646 N N . THR B 1 36 ? 1.234 21.578 15.68 1 97.62 36 THR B N 1
ATOM 1647 C CA . THR B 1 36 ? 2.555 22.078 16.047 1 97.62 36 THR B CA 1
ATOM 1648 C C . THR B 1 36 ? 3.521 21.969 14.875 1 97.62 36 THR B C 1
ATOM 1650 O O . THR B 1 36 ? 4.293 22.906 14.617 1 97.62 36 THR B O 1
ATOM 1653 N N . LEU B 1 37 ? 3.502 20.875 14.125 1 97.62 37 LEU B N 1
ATOM 1654 C CA . LEU B 1 37 ? 4.363 20.703 12.961 1 97.62 37 LEU B CA 1
ATOM 1655 C C . LEU B 1 37 ? 4.047 21.734 11.891 1 97.62 37 LEU B C 1
ATOM 1657 O O . LEU B 1 37 ? 4.957 22.297 11.273 1 97.62 37 LEU B O 1
ATOM 1661 N N . ILE B 1 38 ? 2.758 22.016 11.719 1 96.81 38 ILE B N 1
ATOM 1662 C CA . ILE B 1 38 ? 2.342 23 10.727 1 96.81 38 ILE B CA 1
ATOM 1663 C C . ILE B 1 38 ? 2.838 24.391 11.148 1 96.81 38 ILE B C 1
ATOM 1665 O O . ILE B 1 38 ? 3.377 25.125 10.328 1 96.81 38 ILE B O 1
ATOM 1669 N N . GLU B 1 39 ? 2.678 24.688 12.398 1 94.81 39 GLU B N 1
ATOM 1670 C CA . GLU B 1 39 ? 3.062 26 12.922 1 94.81 39 GLU B CA 1
ATOM 1671 C C . GLU B 1 39 ? 4.562 26.234 12.766 1 94.81 39 GLU B C 1
ATOM 1673 O O . GLU B 1 39 ? 4.992 27.359 12.461 1 94.81 39 GLU B O 1
ATOM 1678 N N . ARG B 1 40 ? 5.289 25.234 12.898 1 93.38 40 ARG B N 1
ATOM 1679 C CA . ARG B 1 40 ? 6.734 25.438 12.891 1 93.38 40 ARG B CA 1
ATOM 1680 C C . ARG B 1 40 ? 7.316 25.203 11.5 1 93.38 40 ARG B C 1
ATOM 1682 O O . ARG B 1 40 ? 8.523 25.344 11.297 1 93.38 40 ARG B O 1
ATOM 1689 N N . ALA B 1 41 ? 6.469 24.812 10.586 1 93.06 41 ALA B N 1
ATOM 1690 C CA . ALA B 1 41 ? 6.957 24.422 9.258 1 93.06 41 ALA B CA 1
ATOM 1691 C C . ALA B 1 41 ? 7.457 25.641 8.492 1 93.06 41 ALA B C 1
ATOM 1693 O O . ALA B 1 41 ? 6.727 26.625 8.32 1 93.06 41 ALA B O 1
ATOM 1694 N N . ASP B 1 42 ? 8.703 25.625 8.086 1 93 42 ASP B N 1
ATOM 1695 C CA . ASP B 1 42 ? 9.289 26.578 7.141 1 93 42 ASP B CA 1
ATOM 1696 C C . ASP B 1 42 ? 9.492 25.922 5.77 1 93 42 ASP B C 1
ATOM 1698 O O . ASP B 1 42 ? 10.375 26.328 5.016 1 93 42 ASP B O 1
ATOM 1702 N N . VAL B 1 43 ? 8.82 24.797 5.527 1 95.44 43 VAL B N 1
ATOM 1703 C CA . VAL B 1 43 ? 8.805 24.047 4.281 1 95.44 43 VAL B CA 1
ATOM 1704 C C . VAL B 1 43 ? 7.387 24.031 3.707 1 95.44 43 VAL B C 1
ATOM 1706 O O . VAL B 1 43 ? 6.43 24.391 4.398 1 95.44 43 VAL B O 1
ATOM 1709 N N . PRO B 1 44 ? 7.254 23.703 2.453 1 95.88 44 PRO B N 1
ATOM 1710 C CA . PRO B 1 44 ? 5.895 23.578 1.92 1 95.88 44 PRO B CA 1
ATOM 1711 C C . PRO B 1 44 ? 5.016 22.641 2.746 1 95.88 44 PRO B C 1
ATOM 1713 O O . PRO B 1 44 ? 5.449 21.547 3.121 1 95.88 44 PRO B O 1
ATOM 1716 N N . VAL B 1 45 ? 3.836 23.109 3.1 1 97.12 45 VAL B N 1
ATOM 1717 C CA . VAL B 1 45 ? 2.789 22.297 3.717 1 97.12 45 VAL B CA 1
ATOM 1718 C C . VAL B 1 45 ? 1.717 21.969 2.682 1 97.12 45 VAL B C 1
ATOM 1720 O O . VAL B 1 45 ? 1.113 22.875 2.092 1 97.12 45 VAL B O 1
ATOM 1723 N N . ILE B 1 46 ? 1.53 20.734 2.416 1 98.19 46 ILE B N 1
ATOM 1724 C CA . ILE B 1 46 ? 0.595 20.266 1.393 1 98.19 46 ILE B CA 1
ATOM 1725 C C . ILE B 1 46 ? -0.488 19.406 2.031 1 98.19 46 ILE B C 1
ATOM 1727 O O . ILE B 1 46 ? -0.186 18.391 2.654 1 98.19 46 ILE B O 1
ATOM 1731 N N . TYR B 1 47 ? -1.685 19.891 1.896 1 98.06 47 TYR B N 1
ATOM 1732 C CA . TYR B 1 47 ? -2.83 19.078 2.301 1 98.06 47 TYR B CA 1
ATOM 1733 C C . TYR B 1 47 ? -3.281 18.156 1.168 1 98.06 47 TYR B C 1
ATOM 1735 O O . TYR B 1 47 ? -3.387 18.594 0.018 1 98.06 47 TYR B O 1
ATOM 1743 N N . VAL B 1 48 ? -3.449 16.906 1.45 1 97.88 48 VAL B N 1
ATOM 1744 C CA . VAL B 1 48 ? -4.059 15.961 0.517 1 97.88 48 VAL B CA 1
ATOM 1745 C C . VAL B 1 48 ? -5.293 15.32 1.155 1 97.88 48 VAL B C 1
ATOM 1747 O O . VAL B 1 48 ? -5.191 14.648 2.182 1 97.88 48 VAL B O 1
ATOM 1750 N N . ASN B 1 49 ? -6.418 15.562 0.579 1 96.88 49 ASN B N 1
ATOM 1751 C CA . ASN B 1 49 ? -7.668 15.234 1.265 1 96.88 49 ASN B CA 1
ATOM 1752 C C . ASN B 1 49 ? -8.656 14.539 0.335 1 96.88 49 ASN B C 1
ATOM 1754 O O . ASN B 1 49 ? -8.766 14.891 -0.839 1 96.88 49 ASN B O 1
ATOM 1758 N N . ASP B 1 50 ? -9.312 13.547 0.887 1 93.81 50 ASP B N 1
ATOM 1759 C CA . ASP B 1 50 ? -10.344 12.805 0.178 1 93.81 50 ASP B CA 1
ATOM 1760 C C . ASP B 1 50 ? -11.516 13.711 -0.195 1 93.81 50 ASP B C 1
ATOM 1762 O O . ASP B 1 50 ? -11.898 14.586 0.579 1 93.81 50 ASP B O 1
ATOM 1766 N N . ASN B 1 51 ? -12.094 13.477 -1.259 1 87.56 51 ASN B N 1
ATOM 1767 C CA . ASN B 1 51 ? -13.25 14.25 -1.678 1 87.56 51 ASN B CA 1
ATOM 1768 C C . ASN B 1 51 ? -14.555 13.578 -1.263 1 87.56 51 ASN B C 1
ATOM 1770 O O . ASN B 1 51 ? -15.641 14.133 -1.463 1 87.56 51 ASN B O 1
ATOM 1774 N N . PHE B 1 52 ? -14.391 12.289 -0.718 1 81.38 52 PHE B N 1
ATOM 1775 C CA . PHE B 1 52 ? -15.516 11.516 -0.195 1 81.38 52 PHE B CA 1
ATOM 1776 C C . PHE B 1 52 ? -16.578 11.328 -1.265 1 81.38 52 PHE B C 1
ATOM 1778 O O . PHE B 1 52 ? -17.781 11.43 -0.981 1 81.38 52 PHE B O 1
ATOM 1785 N N . GLY B 1 53 ? -16.188 11.219 -2.512 1 78.94 53 GLY B N 1
ATOM 1786 C CA . GLY B 1 53 ? -17.078 10.914 -3.613 1 78.94 53 GLY B CA 1
ATOM 1787 C C . GLY B 1 53 ? -17.703 12.148 -4.238 1 78.94 53 GLY B C 1
ATOM 1788 O O . GLY B 1 53 ? -18.469 12.039 -5.199 1 78.94 53 GLY B O 1
ATOM 1789 N N . SER B 1 54 ? -17.359 13.328 -3.674 1 81.31 54 SER B N 1
ATOM 1790 C CA . SER B 1 54 ? -17.922 14.562 -4.23 1 81.31 54 SER B CA 1
ATOM 1791 C C . SER B 1 54 ? -16.984 15.156 -5.285 1 81.31 54 SER B C 1
ATOM 1793 O O . SER B 1 54 ? -15.945 15.719 -4.953 1 81.31 54 SER B O 1
ATOM 1795 N N . TRP B 1 55 ? -17.453 15.141 -6.539 1 79.5 55 TRP B N 1
ATOM 1796 C CA . TRP B 1 55 ? -16.609 15.562 -7.656 1 79.5 55 TRP B CA 1
ATOM 1797 C C . TRP B 1 55 ? -16.812 17.047 -7.961 1 79.5 55 TRP B C 1
ATOM 1799 O O . TRP B 1 55 ? -16.203 17.594 -8.883 1 79.5 55 TRP B O 1
ATOM 1809 N N . THR B 1 56 ? -17.547 17.672 -7.141 1 75.5 56 THR B N 1
ATOM 1810 C CA . THR B 1 56 ? -17.734 19.109 -7.25 1 75.5 56 THR B CA 1
ATOM 1811 C C . THR B 1 56 ? -17.047 19.828 -6.094 1 75.5 56 THR B C 1
ATOM 1813 O O . THR B 1 56 ? -17.062 21.062 -6.027 1 75.5 56 THR B O 1
ATOM 1816 N N . SER B 1 57 ? -16.453 18.984 -5.371 1 73 57 SER B N 1
ATOM 1817 C CA . SER B 1 57 ? -15.852 19.547 -4.16 1 73 57 SER B CA 1
ATOM 1818 C C . SER B 1 57 ? -14.539 20.25 -4.477 1 73 57 SER B C 1
ATOM 1820 O O . SER B 1 57 ? -13.836 19.891 -5.414 1 73 57 SER B O 1
ATOM 1822 N N . ASN B 1 58 ? -14.414 21.359 -3.832 1 80.56 58 ASN B N 1
ATOM 1823 C CA . ASN B 1 58 ? -13.141 22.062 -3.768 1 80.56 58 ASN B CA 1
ATOM 1824 C C . ASN B 1 58 ? -12.695 22.281 -2.324 1 80.56 58 ASN B C 1
ATOM 1826 O O . ASN B 1 58 ? -13.391 21.891 -1.388 1 80.56 58 ASN B O 1
ATOM 1830 N N . ARG B 1 59 ? -11.539 22.859 -2.18 1 86.12 59 ARG B N 1
ATOM 1831 C CA . ARG B 1 59 ? -10.945 23.062 -0.866 1 86.12 59 ARG B CA 1
ATOM 1832 C C . ARG B 1 59 ? -11.953 23.688 0.1 1 86.12 59 ARG B C 1
ATOM 1834 O O . ARG B 1 59 ? -12.133 23.188 1.213 1 86.12 59 ARG B O 1
ATOM 1841 N N . ASP B 1 60 ? -12.602 24.719 -0.322 1 86.12 60 ASP B N 1
ATOM 1842 C CA . ASP B 1 60 ? -13.5 25.469 0.556 1 86.12 60 ASP B CA 1
ATOM 1843 C C . ASP B 1 60 ? -14.734 24.641 0.914 1 86.12 60 ASP B C 1
ATOM 1845 O O . ASP B 1 60 ? -15.18 24.641 2.062 1 86.12 60 ASP B O 1
ATOM 1849 N N . LEU B 1 61 ? -15.203 23.953 -0.061 1 87.88 61 LEU B N 1
ATOM 1850 C CA . LEU B 1 61 ? -16.375 23.141 0.183 1 87.88 61 LEU B CA 1
ATOM 1851 C C . LEU B 1 61 ? -16.047 21.969 1.11 1 87.88 61 LEU B C 1
ATOM 1853 O O . LEU B 1 61 ? -16.844 21.625 1.988 1 87.88 61 LEU B O 1
ATOM 1857 N N . ILE B 1 62 ? -14.922 21.375 0.911 1 91.38 62 ILE B N 1
ATOM 1858 C CA . ILE B 1 62 ? -14.477 20.281 1.765 1 91.38 62 ILE B CA 1
ATOM 1859 C C . ILE B 1 62 ? -14.305 20.781 3.197 1 91.38 62 ILE B C 1
ATOM 1861 O O . ILE B 1 62 ? -14.742 20.125 4.148 1 91.38 62 ILE B O 1
ATOM 1865 N N . TYR B 1 63 ? -13.695 21.938 3.375 1 92.44 63 TYR B N 1
ATOM 1866 C CA . TYR B 1 63 ? -13.484 22.516 4.699 1 92.44 63 TYR B CA 1
ATOM 1867 C C . TYR B 1 63 ? -14.812 22.828 5.375 1 92.44 63 TYR B C 1
ATOM 1869 O O . TYR B 1 63 ? -15.008 22.516 6.555 1 92.44 63 TYR B O 1
ATOM 1877 N N . GLN B 1 64 ? -15.695 23.438 4.605 1 92.56 64 GLN B N 1
ATOM 1878 C CA . GLN B 1 64 ? -17 23.766 5.176 1 92.56 64 GLN B CA 1
ATOM 1879 C C . GLN B 1 64 ? -17.734 22.5 5.609 1 92.56 64 GLN B C 1
ATOM 1881 O O . GLN B 1 64 ? -18.359 22.469 6.672 1 92.56 64 GLN B O 1
ATOM 1886 N N . SER B 1 65 ? -17.688 21.531 4.766 1 92.94 65 SER B N 1
ATOM 1887 C CA . SER B 1 65 ? -18.312 20.25 5.117 1 92.94 65 SER B CA 1
ATOM 1888 C C . SER B 1 65 ? -17.719 19.672 6.395 1 92.94 65 SER B C 1
ATOM 1890 O O . SER B 1 65 ? -18.422 19.094 7.215 1 92.94 65 SER B O 1
ATOM 1892 N N . ALA B 1 66 ? -16.438 19.781 6.492 1 95 66 ALA B N 1
ATOM 1893 C CA . ALA B 1 66 ? -15.742 19.297 7.684 1 95 66 ALA B CA 1
ATOM 1894 C C . ALA B 1 66 ? -16.219 20.031 8.93 1 95 66 ALA B C 1
ATOM 1896 O O . ALA B 1 66 ? -16.453 19.422 9.977 1 95 66 ALA B O 1
ATOM 1897 N N . LEU B 1 67 ? -16.391 21.344 8.82 1 95.56 67 LEU B N 1
ATOM 1898 C CA . LEU B 1 67 ? -16.828 22.172 9.945 1 95.56 67 LEU B CA 1
ATOM 1899 C C . LEU B 1 67 ? -18.266 21.859 10.328 1 95.56 67 LEU B C 1
ATOM 1901 O O . LEU B 1 67 ? -18.641 21.984 11.5 1 95.56 67 LEU B O 1
ATOM 1905 N N . ASP B 1 68 ? -19.016 21.406 9.391 1 95.38 68 ASP B N 1
ATOM 1906 C CA . ASP B 1 68 ? -20.422 21.078 9.625 1 95.38 68 ASP B CA 1
ATOM 1907 C C . ASP B 1 68 ? -20.578 19.672 10.172 1 95.38 68 ASP B C 1
ATOM 1909 O O . ASP B 1 68 ? -21.688 19.25 10.508 1 95.38 68 ASP B O 1
ATOM 1913 N N . GLY B 1 69 ? -19.516 18.984 10.234 1 94.56 69 GLY B N 1
ATOM 1914 C CA . GLY B 1 69 ? -19.562 17.578 10.625 1 94.56 69 GLY B CA 1
ATOM 1915 C C . GLY B 1 69 ? -19.578 17.391 12.133 1 94.56 69 GLY B C 1
ATOM 1916 O O . GLY B 1 69 ? -20.031 18.266 12.867 1 94.56 69 GLY B O 1
ATOM 1917 N N . LYS B 1 70 ? -19.141 16.25 12.633 1 95.5 70 LYS B N 1
ATOM 1918 C CA . LYS B 1 70 ? -19.328 15.789 14 1 95.5 70 LYS B CA 1
ATOM 1919 C C . LYS B 1 70 ? -18.203 16.281 14.906 1 95.5 70 LYS B C 1
ATOM 1921 O O . LYS B 1 70 ? -18.344 16.312 16.125 1 95.5 70 LYS B O 1
ATOM 1926 N N . ALA B 1 71 ? -17.078 16.609 14.344 1 96.56 71 ALA B N 1
ATOM 1927 C CA . ALA B 1 71 ? -15.945 16.969 15.195 1 96.56 71 ALA B CA 1
ATOM 1928 C C . ALA B 1 71 ? -15.203 18.188 14.641 1 96.56 71 ALA B C 1
ATOM 1930 O O . ALA B 1 71 ? -13.992 18.125 14.414 1 96.56 71 ALA B O 1
ATOM 1931 N N . PRO B 1 72 ? -15.906 19.328 14.461 1 96.81 72 PRO B N 1
ATOM 1932 C CA . PRO B 1 72 ? -15.266 20.516 13.922 1 96.81 72 PRO B CA 1
ATOM 1933 C C . PRO B 1 72 ? -14.062 20.969 14.75 1 96.81 72 PRO B C 1
ATOM 1935 O O . PRO B 1 72 ? -13.141 21.594 14.219 1 96.81 72 PR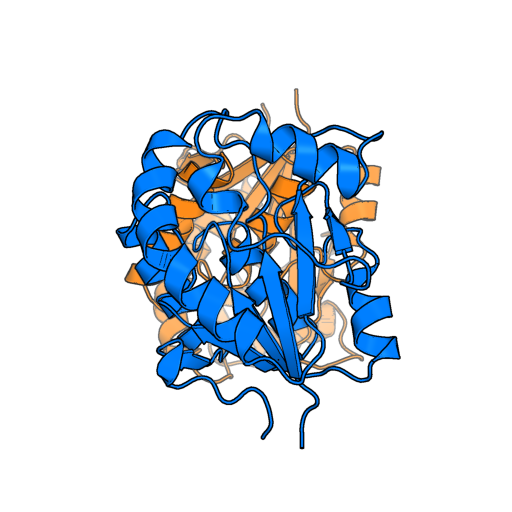O B O 1
ATOM 1938 N N . HIS B 1 73 ? -14 20.641 16.031 1 96.31 73 HIS B N 1
ATOM 1939 C CA . HIS B 1 73 ? -12.922 21.047 16.922 1 96.31 73 HIS B CA 1
ATOM 1940 C C . HIS B 1 73 ? -11.609 20.359 16.531 1 96.31 73 HIS B C 1
ATOM 1942 O O . HIS B 1 73 ? -10.531 20.828 16.922 1 96.31 73 HIS B O 1
ATOM 1948 N N . LEU B 1 74 ? -11.664 19.281 15.781 1 97.25 74 LEU B N 1
ATOM 1949 C CA . LEU B 1 74 ? -10.469 18.594 15.312 1 97.25 74 LEU B CA 1
ATOM 1950 C C . LEU B 1 74 ? -9.992 19.172 13.984 1 97.25 74 LEU B C 1
ATOM 1952 O O . LEU B 1 74 ? -8.844 18.969 13.586 1 97.25 74 LEU B O 1
ATOM 1956 N N . VAL B 1 75 ? -10.859 19.875 13.312 1 97.5 75 VAL B N 1
ATOM 1957 C CA . VAL B 1 75 ? -10.578 20.375 11.977 1 97.5 75 VAL B CA 1
ATOM 1958 C C . VAL B 1 75 ? -10.094 21.828 12.07 1 97.5 75 VAL B C 1
ATOM 1960 O O . VAL B 1 75 ? -9.148 22.219 11.375 1 97.5 75 VAL B O 1
ATOM 1963 N N . GLU B 1 76 ? -10.586 22.594 12.945 1 96.88 76 GLU B N 1
ATOM 1964 C CA . GLU B 1 76 ? -10.344 24.031 13.055 1 96.88 76 GLU B CA 1
ATOM 1965 C C . GLU B 1 76 ? -8.859 24.328 13.273 1 96.88 76 GLU B C 1
ATOM 1967 O O . GLU B 1 76 ? -8.297 25.203 12.617 1 96.88 76 GLU B O 1
ATOM 1972 N N . PRO B 1 77 ? -8.18 23.547 14.172 1 97 77 PRO B N 1
ATOM 1973 C CA . PRO B 1 77 ? -6.766 23.828 14.398 1 97 77 PRO B CA 1
ATOM 1974 C C . PRO B 1 77 ? -5.906 23.562 13.164 1 97 77 PRO B C 1
ATOM 1976 O O . PRO B 1 77 ? -4.746 23.969 13.109 1 97 77 PRO B O 1
ATOM 1979 N N . LEU B 1 78 ? -6.461 22.844 12.195 1 97.19 78 LEU B N 1
ATOM 1980 C CA . LEU B 1 78 ? -5.699 22.422 11.023 1 97.19 78 LEU B CA 1
ATOM 1981 C C . LEU B 1 78 ? -6.191 23.156 9.773 1 97.19 78 LEU B C 1
ATOM 1983 O O . LEU B 1 78 ? -5.973 22.688 8.656 1 97.19 78 LEU B O 1
ATOM 1987 N N . ARG B 1 79 ? -6.859 24.203 9.945 1 93.81 79 ARG B N 1
ATOM 1988 C CA . ARG B 1 79 ? -7.391 24.969 8.812 1 93.81 79 ARG B CA 1
ATOM 1989 C C . ARG B 1 79 ? -6.281 25.312 7.824 1 93.81 79 ARG B C 1
ATOM 1991 O O . ARG B 1 79 ? -5.273 25.922 8.203 1 93.81 79 ARG B O 1
ATOM 1998 N N . PRO B 1 80 ? -6.488 24.859 6.578 1 90.88 80 PRO B N 1
ATOM 1999 C CA . PRO B 1 80 ? -5.488 25.281 5.598 1 90.88 80 PRO B CA 1
ATOM 2000 C C . PRO B 1 80 ? -5.504 26.781 5.352 1 90.88 80 PRO B C 1
ATOM 2002 O O . PRO B 1 80 ? -6.574 27.391 5.223 1 90.88 80 PRO B O 1
ATOM 2005 N N . GLY B 1 81 ? -4.352 27.359 5.402 1 84.94 81 GLY B N 1
ATOM 2006 C CA . GLY B 1 81 ? -4.273 28.766 5.043 1 84.94 81 GLY B CA 1
ATOM 2007 C C . GLY B 1 81 ? -4.664 29.047 3.604 1 84.94 81 GLY B C 1
ATOM 2008 O O . GLY B 1 81 ? -4.812 28.109 2.809 1 84.94 81 GLY B O 1
ATOM 2009 N N . ASP B 1 82 ? -4.852 30.328 3.229 1 81.12 82 ASP B N 1
ATOM 2010 C CA . ASP B 1 82 ? -5.301 30.734 1.9 1 81.12 82 ASP B CA 1
ATOM 2011 C C . ASP B 1 82 ? -4.312 30.297 0.826 1 81.12 82 ASP B C 1
ATOM 2013 O O . ASP B 1 82 ? -4.711 29.906 -0.271 1 81.12 82 ASP B O 1
ATOM 2017 N N . GLU B 1 83 ? -3.09 30.25 1.105 1 83.19 83 GLU B N 1
ATOM 2018 C CA . GLU B 1 83 ? -2.07 29.938 0.107 1 83.19 83 GLU B CA 1
ATOM 2019 C C . GLU B 1 83 ? -1.566 28.516 0.256 1 83.19 83 GLU B C 1
ATOM 2021 O O . GLU B 1 83 ? -0.609 28.109 -0.411 1 83.19 83 GLU B O 1
ATOM 2026 N N . THR B 1 84 ? -2.227 27.797 1.115 1 86.31 84 THR B N 1
ATOM 2027 C CA . THR B 1 84 ? -1.779 26.422 1.346 1 86.31 84 THR B CA 1
ATOM 2028 C C . THR B 1 84 ? -2.102 25.547 0.144 1 86.31 84 THR B C 1
ATOM 2030 O O . THR B 1 84 ? -3.18 25.656 -0.443 1 86.31 84 THR B O 1
ATOM 2033 N N . MET B 1 85 ? -1.195 24.766 -0.274 1 92.12 85 MET B N 1
ATOM 2034 C CA . MET B 1 85 ? -1.392 23.797 -1.351 1 92.12 85 MET B CA 1
ATOM 2035 C C . MET B 1 85 ? -2.33 22.688 -0.912 1 92.12 85 MET B C 1
ATOM 2037 O O . MET B 1 85 ? -2.133 22.078 0.146 1 92.12 85 MET B O 1
ATOM 2041 N N . PHE B 1 86 ? -3.314 22.516 -1.738 1 94.5 86 PHE B N 1
ATOM 2042 C CA . PHE B 1 86 ? -4.371 21.562 -1.424 1 94.5 86 PHE B CA 1
ATOM 2043 C C . PHE B 1 86 ? -4.652 20.641 -2.613 1 94.5 86 PHE B C 1
ATOM 2045 O O . PHE B 1 86 ? -5.055 21.109 -3.68 1 94.5 86 PHE B O 1
ATOM 2052 N N . VAL B 1 87 ? -4.402 19.359 -2.436 1 95.25 87 VAL B N 1
ATOM 2053 C CA . VAL B 1 87 ? -4.648 18.359 -3.461 1 95.25 87 VAL B CA 1
ATOM 2054 C C . VAL B 1 87 ? -5.836 17.484 -3.053 1 95.25 87 VAL B C 1
ATOM 2056 O O . VAL B 1 87 ? -5.879 16.969 -1.934 1 95.25 87 VAL B O 1
ATOM 2059 N N . VAL B 1 88 ? -6.824 17.328 -3.93 1 94.25 88 VAL B N 1
ATOM 2060 C CA . VAL B 1 88 ? -7.988 16.484 -3.68 1 94.25 88 VAL B CA 1
ATOM 2061 C C . VAL B 1 88 ? -7.758 15.102 -4.266 1 94.25 88 VAL B C 1
ATOM 2063 O O . VAL B 1 88 ? -7.293 14.969 -5.402 1 94.25 88 VAL B O 1
ATOM 2066 N N . LYS B 1 89 ? -8.039 14.086 -3.453 1 93.5 89 LYS B N 1
ATOM 2067 C CA . LYS B 1 89 ? -7.91 12.711 -3.932 1 93.5 89 LYS B CA 1
ATOM 2068 C C . LYS B 1 89 ? -9.234 11.969 -3.832 1 93.5 89 LYS B C 1
ATOM 2070 O O . LYS B 1 89 ? -10.141 12.391 -3.109 1 93.5 89 LYS B O 1
ATOM 2075 N N . ALA B 1 90 ? -9.297 10.852 -4.523 1 87.62 90 ALA B N 1
ATOM 2076 C CA . ALA B 1 90 ? -10.531 10.07 -4.527 1 87.62 90 ALA B CA 1
ATOM 2077 C C . ALA B 1 90 ? -10.359 8.758 -3.766 1 87.62 90 ALA B C 1
ATOM 2079 O O . ALA B 1 90 ? -11.328 8.188 -3.27 1 87.62 90 ALA B O 1
ATOM 2080 N N . ARG B 1 91 ? -9.133 8.289 -3.678 1 90.31 91 ARG B N 1
ATOM 2081 C CA . ARG B 1 91 ? -8.859 6.977 -3.094 1 90.31 91 ARG B CA 1
ATOM 2082 C C . ARG B 1 91 ? -7.719 7.055 -2.082 1 90.31 91 ARG B C 1
ATOM 2084 O O . ARG B 1 91 ? -7.25 8.148 -1.754 1 90.31 91 ARG B O 1
ATOM 2091 N N . HIS B 1 92 ? -7.246 6.035 -1.535 1 94.06 92 HIS B N 1
ATOM 2092 C CA . HIS B 1 92 ? -6.398 5.887 -0.357 1 94.06 92 HIS B CA 1
ATOM 2093 C C . HIS B 1 92 ? -5.062 6.594 -0.546 1 94.06 92 HIS B C 1
ATOM 2095 O O . HIS B 1 92 ? -4.766 7.566 0.154 1 94.06 92 HIS B O 1
ATOM 2101 N N . SER B 1 93 ? -4.289 6.301 -1.528 1 97.44 93 SER B N 1
ATOM 2102 C CA . SER B 1 93 ? -2.955 6.863 -1.71 1 97.44 93 SER B CA 1
ATOM 2103 C C . SER B 1 93 ? -3.025 8.32 -2.16 1 97.44 93 SER B C 1
ATOM 2105 O O . SER B 1 93 ? -3.811 8.664 -3.047 1 97.44 93 SER B O 1
ATOM 2107 N N . ILE B 1 94 ? -2.18 9.148 -1.633 1 98.06 94 ILE B N 1
ATOM 2108 C CA . ILE B 1 94 ? -2.15 10.562 -1.972 1 98.06 94 ILE B CA 1
ATOM 2109 C C . ILE B 1 94 ? -1.592 10.75 -3.381 1 98.06 94 ILE B C 1
ATOM 2111 O O . ILE B 1 94 ? -1.729 11.82 -3.977 1 98.06 94 ILE B O 1
ATOM 2115 N N . PHE B 1 95 ? -1.021 9.695 -3.973 1 97.5 95 PHE B N 1
ATOM 2116 C CA . PHE B 1 95 ? -0.406 9.773 -5.293 1 97.5 95 PHE B CA 1
ATOM 2117 C C . PHE B 1 95 ? -1.349 9.234 -6.359 1 97.5 95 PHE B C 1
ATOM 2119 O O . PHE B 1 95 ? -1.158 9.492 -7.551 1 97.5 95 PHE B O 1
ATOM 2126 N N . PHE B 1 96 ? -2.342 8.383 -6.004 1 95.94 96 PHE B N 1
ATOM 2127 C CA . PHE B 1 96 ? -3.146 7.66 -6.98 1 95.94 96 PHE B CA 1
ATOM 2128 C C . PHE B 1 96 ? -4.035 8.617 -7.766 1 95.94 96 PHE B C 1
ATOM 2130 O O . PHE B 1 96 ? -5 9.156 -7.227 1 95.94 96 PHE B O 1
ATOM 2137 N N . GLN B 1 97 ? -3.748 8.867 -9 1 93.25 97 GLN B N 1
ATOM 2138 C CA . GLN B 1 97 ? -4.508 9.711 -9.906 1 93.25 97 GLN B CA 1
ATOM 2139 C C . GLN B 1 97 ? -4.656 11.125 -9.352 1 93.25 97 GLN B C 1
ATOM 2141 O O . GLN B 1 97 ? -5.758 11.68 -9.344 1 93.25 97 GLN B O 1
ATOM 2146 N N . THR B 1 98 ? -3.66 11.734 -8.742 1 94.88 98 THR B N 1
ATOM 2147 C CA . THR B 1 98 ? -3.564 13.109 -8.273 1 94.88 98 THR B CA 1
ATOM 2148 C C . THR B 1 98 ? -2.375 13.82 -8.914 1 94.88 98 THR B C 1
ATOM 2150 O O . THR B 1 98 ? -1.471 13.172 -9.445 1 94.88 98 THR B O 1
ATOM 2153 N N . PRO B 1 99 ? -2.387 15.078 -8.898 1 95.19 99 PRO B N 1
ATOM 2154 C CA . PRO B 1 99 ? -1.247 15.812 -9.453 1 95.19 99 PRO B CA 1
ATOM 2155 C C . PRO B 1 99 ? -0.09 15.945 -8.469 1 95.19 99 PRO B C 1
ATOM 2157 O O . PRO B 1 99 ? 0.845 16.703 -8.703 1 95.19 99 PRO B O 1
ATOM 2160 N N . LEU B 1 100 ? -0.097 15.242 -7.391 1 97 100 LEU B N 1
ATOM 2161 C CA . LEU B 1 100 ? 0.862 15.445 -6.312 1 97 100 LEU B CA 1
ATOM 2162 C C . LEU B 1 100 ? 2.289 15.227 -6.801 1 97 100 LEU B C 1
ATOM 2164 O O . LEU B 1 100 ? 3.199 15.969 -6.426 1 97 100 LEU B O 1
ATOM 2168 N N . GLU B 1 101 ? 2.467 14.141 -7.586 1 96.38 101 GLU B N 1
ATOM 2169 C CA . GLU B 1 101 ? 3.814 13.852 -8.07 1 96.38 101 GLU B CA 1
ATOM 2170 C C . GLU B 1 101 ? 4.379 15.031 -8.859 1 96.38 101 GLU B C 1
ATOM 2172 O O . GLU B 1 101 ? 5.539 15.406 -8.68 1 96.38 101 GLU B O 1
ATOM 2177 N N . TYR B 1 102 ? 3.588 15.586 -9.719 1 95.62 102 TYR B N 1
ATOM 2178 C CA . TYR B 1 102 ? 3.99 16.766 -10.484 1 95.62 102 TYR B CA 1
ATOM 2179 C C . TYR B 1 102 ? 4.312 17.938 -9.562 1 95.62 102 TYR B C 1
ATOM 2181 O O . TYR B 1 102 ? 5.336 18.594 -9.727 1 95.62 102 TYR B O 1
ATOM 2189 N N . LEU B 1 103 ? 3.422 18.203 -8.594 1 96.31 103 LEU B N 1
ATOM 2190 C CA . LEU B 1 103 ? 3.588 19.281 -7.637 1 96.31 103 LEU B CA 1
ATOM 2191 C C . LEU B 1 103 ? 4.898 19.141 -6.875 1 96.31 103 LEU B C 1
ATOM 2193 O O . LEU B 1 103 ? 5.676 20.094 -6.781 1 96.31 103 LEU B O 1
ATOM 2197 N N . LEU B 1 104 ? 5.219 17.922 -6.34 1 97.88 104 LEU B N 1
ATOM 2198 C CA . LEU B 1 104 ? 6.445 17.672 -5.59 1 97.88 104 LEU B CA 1
ATOM 2199 C C . LEU B 1 104 ? 7.672 17.891 -6.473 1 97.88 104 LEU B C 1
ATOM 2201 O O . LEU B 1 104 ? 8.68 18.422 -6.023 1 97.88 104 LEU B O 1
ATOM 2205 N N . GLY B 1 105 ? 7.555 17.422 -7.742 1 97.12 105 GLY B N 1
ATOM 2206 C CA . GLY B 1 105 ? 8.625 17.656 -8.695 1 97.12 105 GLY B CA 1
ATOM 2207 C C . GLY B 1 105 ? 8.898 19.141 -8.938 1 97.12 105 GLY B C 1
ATOM 2208 O O . GLY B 1 105 ? 10.055 19.562 -8.977 1 97.12 105 GLY B O 1
ATOM 2209 N N . SER B 1 106 ? 7.891 19.922 -9.102 1 96.31 106 SER B N 1
ATOM 2210 C CA . SER B 1 106 ? 8.023 21.359 -9.359 1 96.31 106 SER B CA 1
ATOM 2211 C C . SER B 1 106 ? 8.664 22.078 -8.188 1 96.31 106 SER B C 1
ATOM 2213 O O . SER B 1 106 ? 9.281 23.125 -8.359 1 96.31 106 SER B O 1
ATOM 2215 N N . LEU B 1 107 ? 8.562 21.5 -6.977 1 96.44 107 LEU B N 1
ATOM 2216 C CA . LEU B 1 107 ? 9.117 22.078 -5.762 1 96.44 107 LEU B CA 1
ATOM 2217 C C . LEU B 1 107 ? 10.484 21.484 -5.445 1 96.44 107 LEU B C 1
ATOM 2219 O O . LEU B 1 107 ? 11.125 21.859 -4.461 1 96.44 107 LEU B O 1
ATOM 2223 N N . ASP B 1 108 ? 10.875 20.469 -6.262 1 97.19 108 ASP B N 1
ATOM 2224 C CA . ASP B 1 108 ? 12.125 19.734 -6.07 1 97.19 108 ASP B CA 1
ATOM 2225 C C . ASP B 1 108 ? 12.141 19.016 -4.719 1 97.19 108 ASP B C 1
ATOM 2227 O O . ASP B 1 108 ? 13.188 18.938 -4.062 1 97.19 108 ASP B O 1
ATOM 2231 N N . VAL B 1 109 ? 10.977 18.609 -4.258 1 97.44 109 VAL B N 1
ATOM 2232 C CA . VAL B 1 109 ? 10.844 17.922 -2.973 1 97.44 109 VAL B CA 1
ATOM 2233 C C . VAL B 1 109 ? 11.203 16.453 -3.127 1 97.44 109 VAL B C 1
ATOM 2235 O O . VAL B 1 109 ? 10.688 15.773 -4.02 1 97.44 109 VAL B O 1
ATOM 2238 N N . THR B 1 110 ? 12.062 15.953 -2.225 1 97.5 110 THR B N 1
ATOM 2239 C CA . THR B 1 110 ? 12.445 14.547 -2.275 1 97.5 110 THR B CA 1
ATOM 2240 C C . THR B 1 110 ? 12.195 13.867 -0.93 1 97.5 110 THR B C 1
ATOM 2242 O O . THR B 1 110 ? 12.305 12.648 -0.814 1 97.5 110 THR B O 1
ATOM 2245 N N . ARG B 1 111 ? 11.867 14.57 0.117 1 98.12 111 ARG B N 1
ATOM 2246 C CA . ARG B 1 111 ? 11.617 14.062 1.461 1 98.12 111 ARG B CA 1
ATOM 2247 C C . ARG B 1 111 ? 10.234 14.477 1.954 1 98.12 111 ARG B C 1
ATOM 2249 O O . ARG B 1 111 ? 9.875 15.656 1.89 1 98.12 111 ARG B O 1
ATOM 2256 N N . LEU B 1 112 ? 9.461 13.508 2.379 1 98.56 112 LEU B N 1
ATOM 2257 C CA . LEU B 1 112 ? 8.094 13.758 2.816 1 98.56 112 LEU B CA 1
ATOM 2258 C C . LEU B 1 112 ? 7.93 13.438 4.297 1 98.56 112 LEU B C 1
ATOM 2260 O O . LEU B 1 112 ? 8.203 12.312 4.73 1 98.56 112 LEU B O 1
ATOM 2264 N N . VAL B 1 113 ? 7.562 14.359 5.133 1 98.69 113 VAL B N 1
ATOM 2265 C CA . VAL B 1 113 ? 7.035 14.133 6.473 1 98.69 113 VAL B CA 1
ATOM 2266 C C . VAL B 1 113 ? 5.52 13.961 6.41 1 98.69 113 VAL B C 1
ATOM 2268 O O . VAL B 1 113 ? 4.789 14.906 6.094 1 98.69 113 VAL B O 1
ATOM 2271 N N . MET B 1 114 ? 5.078 12.758 6.715 1 98.81 114 MET B N 1
ATOM 2272 C CA . MET B 1 114 ? 3.68 12.414 6.477 1 98.81 114 MET B CA 1
ATOM 2273 C C . MET B 1 114 ? 2.908 12.328 7.789 1 98.81 114 MET B C 1
ATOM 2275 O O . MET B 1 114 ? 3.301 11.586 8.695 1 98.81 114 MET B O 1
ATOM 2279 N N . THR B 1 115 ? 1.887 13.078 7.914 1 98.88 115 THR B N 1
ATOM 2280 C CA . THR B 1 115 ? 0.967 13.094 9.047 1 98.88 115 THR B CA 1
ATOM 2281 C C . THR B 1 115 ? -0.464 12.828 8.586 1 98.88 115 THR B C 1
ATOM 2283 O O . THR B 1 115 ? -0.748 12.852 7.387 1 98.88 115 THR B O 1
ATOM 2286 N N . GLY B 1 116 ? -1.336 12.609 9.578 1 98.75 116 GLY B N 1
ATOM 2287 C CA . GLY B 1 116 ? -2.744 12.516 9.227 1 98.75 116 GLY B CA 1
ATOM 2288 C C . GLY B 1 116 ? -3.363 11.18 9.586 1 98.75 116 GLY B C 1
ATOM 2289 O O . GLY B 1 116 ? -3.127 10.656 10.672 1 98.75 116 GLY B O 1
ATOM 2290 N N . GLN B 1 117 ? -4.273 10.727 8.789 1 98.25 117 GLN B N 1
ATOM 2291 C CA . GLN B 1 117 ? -5.082 9.539 9.055 1 98.25 117 GLN B CA 1
ATOM 2292 C C . GLN B 1 117 ? -5.492 8.852 7.754 1 98.25 117 GLN B C 1
ATOM 2294 O O . GLN B 1 117 ? -5.488 9.469 6.688 1 98.25 117 GLN B O 1
ATOM 2299 N N . VAL B 1 118 ? -5.703 7.602 7.84 1 97.69 118 VAL B N 1
ATOM 2300 C CA . VAL B 1 118 ? -5.598 6.586 8.883 1 97.69 118 VAL B CA 1
ATOM 2301 C C . VAL B 1 118 ? -4.273 5.844 8.75 1 97.69 118 VAL B C 1
ATOM 2303 O O . VAL B 1 118 ? -3.912 5.395 7.656 1 97.69 118 VAL B O 1
ATOM 2306 N N . THR B 1 119 ? -3.539 5.574 9.797 1 98.75 119 THR B N 1
ATOM 2307 C CA . THR B 1 119 ? -2.18 5.043 9.812 1 98.75 119 THR B CA 1
ATOM 2308 C C . THR B 1 119 ? -2.09 3.766 8.984 1 98.75 119 THR B C 1
ATOM 2310 O O . THR B 1 119 ? -1.226 3.648 8.109 1 98.75 119 THR B O 1
ATOM 2313 N N . GLU B 1 120 ? -2.982 2.764 9.211 1 98.31 120 GLU B N 1
ATOM 2314 C CA . GLU B 1 120 ? -2.92 1.443 8.586 1 98.31 120 GLU B CA 1
ATOM 2315 C C . GLU B 1 120 ? -3.711 1.405 7.285 1 98.31 120 GLU B C 1
ATOM 2317 O O . GLU B 1 120 ? -3.986 0.329 6.754 1 98.31 120 GLU B O 1
ATOM 2322 N N . GLN B 1 121 ? -4.125 2.549 6.746 1 97.19 121 GLN B N 1
ATOM 2323 C CA . GLN B 1 121 ? -4.848 2.674 5.484 1 97.19 121 GLN B CA 1
ATOM 2324 C C . GLN B 1 121 ? -4.199 3.723 4.582 1 97.19 121 GLN B C 1
ATOM 2326 O O . GLN B 1 121 ? -3.125 3.49 4.023 1 97.19 121 GLN B O 1
ATOM 2331 N N . CYS B 1 122 ? -4.754 4.957 4.488 1 98.25 122 CYS B N 1
ATOM 2332 C CA . CYS B 1 122 ? -4.281 5.977 3.561 1 98.25 122 CYS B CA 1
ATOM 2333 C C . CYS B 1 122 ? -2.818 6.316 3.826 1 98.25 122 CYS B C 1
ATOM 2335 O O . CYS B 1 122 ? -2.055 6.566 2.891 1 98.25 122 CYS B O 1
ATOM 2337 N N . VAL B 1 123 ? -2.391 6.43 5.078 1 98.81 123 VAL B N 1
ATOM 2338 C CA . VAL B 1 123 ? -1.01 6.773 5.398 1 98.81 123 VAL B CA 1
ATOM 2339 C C . VAL B 1 123 ? -0.074 5.668 4.918 1 98.81 123 VAL B C 1
ATOM 2341 O O . VAL B 1 123 ? 0.927 5.938 4.254 1 98.81 123 VAL B O 1
ATOM 2344 N N . LEU B 1 124 ? -0.4 4.441 5.277 1 98.75 124 LEU B N 1
ATOM 2345 C CA . LEU B 1 124 ? 0.412 3.311 4.844 1 98.75 124 LEU B CA 1
ATOM 2346 C C . LEU B 1 124 ? 0.516 3.27 3.322 1 98.75 124 LEU B C 1
ATOM 2348 O O . LEU B 1 124 ? 1.615 3.168 2.773 1 98.75 124 LEU B O 1
ATOM 2352 N N . TYR B 1 125 ? -0.671 3.328 2.625 1 98.25 125 TYR B N 1
ATOM 2353 C CA . TYR B 1 125 ? -0.67 3.258 1.168 1 98.25 125 TYR B CA 1
ATOM 2354 C C . TYR B 1 125 ? 0.158 4.387 0.568 1 98.25 125 TYR B C 1
ATOM 2356 O O . TYR B 1 125 ? 0.91 4.176 -0.386 1 98.25 125 TYR B O 1
ATOM 2364 N N . SER B 1 126 ? 0.037 5.586 1.131 1 98.75 126 SER B N 1
ATOM 2365 C CA . SER B 1 126 ? 0.773 6.746 0.646 1 98.75 126 SER B CA 1
ATOM 2366 C C . SER B 1 126 ? 2.273 6.586 0.873 1 98.75 126 SER B C 1
ATOM 2368 O O . SER B 1 126 ? 3.08 6.969 0.023 1 98.75 126 SER B O 1
ATOM 2370 N N . ALA B 1 127 ? 2.641 6.039 2.041 1 98.69 127 ALA B N 1
ATOM 2371 C CA . ALA B 1 127 ? 4.047 5.789 2.336 1 98.69 127 ALA 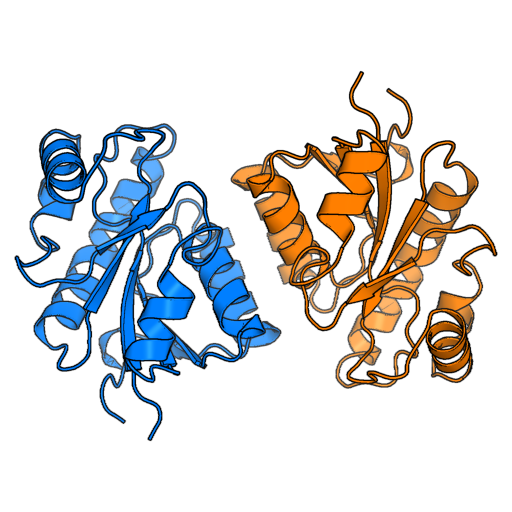B CA 1
ATOM 2372 C C . ALA B 1 127 ? 4.648 4.793 1.35 1 98.69 127 ALA B C 1
ATOM 2374 O O . ALA B 1 127 ? 5.773 4.973 0.88 1 98.69 127 ALA B O 1
ATOM 2375 N N . LEU B 1 128 ? 3.893 3.752 1.034 1 98.19 128 LEU B N 1
ATOM 2376 C CA . LEU B 1 128 ? 4.328 2.77 0.046 1 98.19 128 LEU B CA 1
ATOM 2377 C C . LEU B 1 128 ? 4.543 3.428 -1.313 1 98.19 128 LEU B C 1
ATOM 2379 O O . LEU B 1 128 ? 5.582 3.225 -1.947 1 98.19 128 LEU B O 1
ATOM 2383 N N . ASP B 1 129 ? 3.629 4.27 -1.741 1 97.94 129 ASP B N 1
ATOM 2384 C CA . ASP B 1 129 ? 3.719 4.969 -3.02 1 97.94 129 ASP B CA 1
ATOM 2385 C C . ASP B 1 129 ? 4.91 5.922 -3.037 1 97.94 129 ASP B C 1
ATOM 2387 O O . ASP B 1 129 ? 5.605 6.035 -4.051 1 97.94 129 ASP B O 1
ATOM 2391 N N . ALA B 1 130 ? 5.094 6.598 -1.941 1 98.38 130 ALA B N 1
ATOM 2392 C CA . ALA B 1 130 ? 6.23 7.512 -1.853 1 98.38 130 ALA B CA 1
ATOM 2393 C C . ALA B 1 130 ? 7.551 6.754 -1.978 1 98.38 130 ALA B C 1
ATOM 2395 O O . ALA B 1 130 ? 8.461 7.191 -2.691 1 98.38 130 ALA B O 1
ATOM 2396 N N . HIS B 1 131 ? 7.625 5.621 -1.265 1 97.56 131 HIS B N 1
ATOM 2397 C CA . HIS B 1 131 ? 8.844 4.812 -1.236 1 97.56 131 HIS B CA 1
ATOM 2398 C C . HIS B 1 131 ? 9.211 4.328 -2.633 1 97.56 131 HIS B C 1
ATOM 2400 O O . HIS B 1 131 ? 10.359 4.473 -3.062 1 97.56 131 HIS B O 1
ATOM 2406 N N . ILE B 1 132 ? 8.242 3.834 -3.396 1 95.69 132 ILE B N 1
ATOM 2407 C CA . ILE B 1 132 ? 8.562 3.254 -4.695 1 95.69 132 ILE B CA 1
ATOM 2408 C C . ILE B 1 132 ? 8.852 4.367 -5.703 1 95.69 132 ILE B C 1
ATOM 2410 O O . ILE B 1 132 ? 9.367 4.109 -6.793 1 95.69 132 ILE B O 1
ATOM 2414 N N . ARG B 1 133 ? 8.508 5.605 -5.387 1 95.81 133 ARG B N 1
ATOM 2415 C CA . ARG B 1 133 ? 8.836 6.77 -6.199 1 95.81 133 ARG B CA 1
ATOM 2416 C C . ARG B 1 133 ? 10.141 7.406 -5.746 1 95.81 133 ARG B C 1
ATOM 2418 O O . ARG B 1 133 ? 10.484 8.508 -6.176 1 95.81 133 ARG B O 1
ATOM 2425 N N . HIS B 1 134 ? 10.812 6.824 -4.715 1 95.94 134 HIS B N 1
ATOM 2426 C CA . HIS B 1 134 ? 12.156 7.156 -4.266 1 95.94 134 HIS B CA 1
ATOM 2427 C C . HIS B 1 134 ? 12.156 8.406 -3.387 1 95.94 134 HIS B C 1
ATOM 2429 O O . HIS B 1 134 ? 13.133 9.156 -3.361 1 95.94 134 HIS B O 1
ATOM 2435 N N . HIS B 1 135 ? 11.055 8.742 -2.799 1 97.88 135 HIS B N 1
ATOM 2436 C CA . HIS B 1 135 ? 11.047 9.766 -1.76 1 97.88 135 HIS B CA 1
ATOM 2437 C C . HIS B 1 135 ? 11.531 9.203 -0.428 1 97.88 135 HIS B C 1
ATOM 2439 O O . HIS B 1 135 ? 11.227 8.062 -0.079 1 97.88 135 HIS B O 1
ATOM 2445 N N . GLU B 1 136 ? 12.273 9.992 0.242 1 98 136 GLU B N 1
ATOM 2446 C CA . GLU B 1 136 ? 12.484 9.711 1.659 1 98 136 GLU B CA 1
ATOM 2447 C C . GLU B 1 136 ? 11.219 9.984 2.469 1 98 136 GLU B C 1
ATOM 2449 O O . GLU B 1 136 ? 10.539 10.992 2.252 1 98 136 GLU B O 1
ATOM 2454 N N . VAL B 1 137 ? 10.891 9.047 3.385 1 98.5 137 VAL B N 1
ATOM 2455 C CA . VAL B 1 137 ? 9.633 9.164 4.125 1 98.5 137 VAL B CA 1
ATOM 2456 C C . VAL B 1 137 ? 9.93 9.242 5.625 1 98.5 137 VAL B C 1
ATOM 2458 O O . VAL B 1 137 ? 10.711 8.453 6.152 1 98.5 137 VAL B O 1
ATOM 2461 N N . VAL B 1 138 ? 9.367 10.188 6.27 1 98.75 138 VAL B N 1
ATOM 2462 C CA . VAL B 1 138 ? 9.391 10.336 7.719 1 98.75 138 VAL B CA 1
ATOM 2463 C C . VAL B 1 138 ? 7.961 10.289 8.266 1 98.75 138 VAL B C 1
ATOM 2465 O O . VAL B 1 138 ? 7.074 10.984 7.766 1 98.75 138 VAL B O 1
ATOM 2468 N N . ILE B 1 139 ? 7.781 9.445 9.289 1 98.88 139 ILE B N 1
ATOM 2469 C CA . ILE B 1 139 ? 6.469 9.297 9.914 1 98.88 139 ILE B CA 1
ATOM 2470 C C . ILE B 1 139 ? 6.562 9.641 11.398 1 98.88 139 ILE B C 1
ATOM 2472 O O . ILE B 1 139 ? 7.035 8.836 12.203 1 98.88 139 ILE B O 1
ATOM 2476 N N . PRO B 1 140 ? 6.164 10.836 11.758 1 98.88 140 PRO B N 1
ATOM 2477 C CA . PRO B 1 140 ? 5.965 11.055 13.195 1 98.88 140 PRO B CA 1
ATOM 2478 C C . PRO B 1 140 ? 4.809 10.234 13.758 1 98.88 140 PRO B C 1
ATOM 2480 O O . PRO B 1 140 ? 3.643 10.531 13.492 1 98.88 140 PRO B O 1
ATOM 2483 N N . LYS B 1 141 ? 5.059 9.227 14.516 1 98.81 141 LYS B N 1
ATOM 2484 C CA . LYS B 1 141 ? 4.086 8.219 14.93 1 98.81 141 LYS B CA 1
ATOM 2485 C C . LYS B 1 141 ? 2.979 8.844 15.781 1 98.81 141 LYS B C 1
ATOM 2487 O O . LYS B 1 141 ? 1.865 8.32 15.836 1 98.81 141 LYS B O 1
ATOM 2492 N N . ASP B 1 142 ? 3.283 9.953 16.469 1 98.75 142 ASP B N 1
ATOM 2493 C CA . ASP B 1 142 ? 2.277 10.617 17.297 1 98.75 142 ASP B CA 1
ATOM 2494 C C . ASP B 1 142 ? 1.501 11.656 16.5 1 98.75 142 ASP B C 1
ATOM 2496 O O . ASP B 1 142 ? 0.733 12.438 17.062 1 98.75 142 ASP B O 1
ATOM 2500 N N . ALA B 1 143 ? 1.672 11.719 15.141 1 98.88 143 ALA B N 1
ATOM 2501 C CA . ALA B 1 143 ? 0.939 12.617 14.266 1 98.88 143 ALA B CA 1
ATOM 2502 C C . ALA B 1 143 ? 0.171 11.844 13.195 1 98.88 143 ALA B C 1
ATOM 2504 O O . ALA B 1 143 ? -0.195 12.406 12.156 1 98.88 143 ALA B O 1
ATOM 2505 N N . VAL B 1 144 ? 0.006 10.562 13.383 1 98.88 144 VAL B N 1
ATOM 2506 C CA . VAL B 1 144 ? -0.832 9.75 12.516 1 98.88 144 VAL B CA 1
ATOM 2507 C C . VAL B 1 144 ? -1.879 9.008 13.344 1 98.88 144 VAL B C 1
ATOM 2509 O O . VAL B 1 144 ? -1.55 8.391 14.352 1 98.88 144 VAL B O 1
ATOM 2512 N N . ALA B 1 145 ? -3.115 9.141 12.961 1 98.69 145 ALA B N 1
ATOM 2513 C CA . ALA B 1 145 ? -4.246 8.562 13.68 1 98.69 145 ALA B CA 1
ATOM 2514 C C . ALA B 1 145 ? -4.656 7.223 13.078 1 98.69 145 ALA B C 1
ATOM 2516 O O . ALA B 1 145 ? -4.449 6.984 11.883 1 98.69 145 ALA B O 1
ATOM 2517 N N . CYS B 1 146 ? -5.223 6.348 13.938 1 98.25 146 CYS B N 1
ATOM 2518 C CA . CYS B 1 146 ? -5.535 4.996 13.492 1 98.25 146 CYS B CA 1
ATOM 2519 C C . CYS B 1 146 ? -6.938 4.586 13.93 1 98.25 146 CYS B C 1
ATOM 2521 O O . CYS B 1 146 ? -7.508 5.195 14.844 1 98.25 146 CYS B O 1
ATOM 2523 N N . ILE B 1 147 ? -7.523 3.646 13.281 1 96.62 147 ILE B N 1
ATOM 2524 C CA . ILE B 1 147 ? -8.773 3.004 13.664 1 96.62 147 ILE B CA 1
ATOM 2525 C C . ILE B 1 147 ? -8.484 1.786 14.539 1 96.62 147 ILE B C 1
ATOM 2527 O O . ILE B 1 147 ? -9.133 1.579 15.562 1 96.62 147 ILE B O 1
ATOM 2531 N N . HIS B 1 148 ? -7.473 0.974 14.109 1 96.88 148 HIS B N 1
ATOM 2532 C CA . HIS B 1 148 ? -7.059 -0.231 14.82 1 96.88 148 HIS B CA 1
ATOM 2533 C C . HIS B 1 148 ? -5.625 -0.107 15.328 1 96.88 148 HIS B C 1
ATOM 2535 O O . HIS B 1 148 ? -4.676 -0.285 14.562 1 96.88 148 HIS B O 1
ATOM 2541 N N . PRO B 1 149 ? -5.434 0.111 16.609 1 97.38 149 PRO B N 1
ATOM 2542 C CA . PRO B 1 149 ? -4.105 0.393 17.156 1 97.38 149 PRO B CA 1
ATOM 2543 C C . PRO B 1 149 ? -3.084 -0.691 16.812 1 97.38 149 PRO B C 1
ATOM 2545 O O . PRO B 1 149 ? -1.94 -0.382 16.469 1 97.38 149 PRO B O 1
ATOM 2548 N N . HIS B 1 150 ? -3.531 -1.946 16.859 1 97.75 150 HIS B N 1
ATOM 2549 C CA . HIS B 1 150 ? -2.578 -3.02 16.594 1 97.75 150 HIS B CA 1
ATOM 2550 C C . HIS B 1 150 ? -2.18 -3.051 15.125 1 97.75 150 HIS B C 1
ATOM 2552 O O . HIS B 1 150 ? -1.025 -3.34 14.797 1 97.75 150 HIS B O 1
ATOM 2558 N N . LEU B 1 151 ? -3.051 -2.729 14.211 1 98.31 151 LEU B N 1
ATOM 2559 C CA . LEU B 1 151 ? -2.711 -2.656 12.797 1 98.31 151 LEU B CA 1
ATOM 2560 C C . LEU B 1 151 ? -1.864 -1.423 12.5 1 98.31 151 LEU B C 1
ATOM 2562 O O . LEU B 1 151 ? -0.996 -1.455 11.625 1 98.31 151 LEU B O 1
ATOM 2566 N N . ALA B 1 152 ? -2.158 -0.348 13.25 1 98.62 152 ALA B N 1
ATOM 2567 C CA . ALA B 1 152 ? -1.335 0.853 13.125 1 98.62 152 ALA B CA 1
ATOM 2568 C C . ALA B 1 152 ? 0.117 0.564 13.5 1 98.62 152 ALA B C 1
ATOM 2570 O O . ALA B 1 152 ? 1.04 0.99 12.805 1 98.62 152 ALA B O 1
ATOM 2571 N N . GLU B 1 153 ? 0.295 -0.12 14.586 1 98.56 153 GLU B N 1
ATOM 2572 C CA . GLU B 1 153 ? 1.641 -0.485 15.016 1 98.56 153 GLU B CA 1
ATOM 2573 C C . GLU B 1 153 ? 2.346 -1.336 13.961 1 98.56 153 GLU B C 1
ATOM 2575 O O . GLU B 1 153 ? 3.521 -1.116 13.664 1 98.56 153 GLU B O 1
ATOM 2580 N N . ALA B 1 154 ? 1.657 -2.279 13.422 1 98.62 154 ALA B N 1
ATOM 2581 C CA . ALA B 1 154 ? 2.217 -3.123 12.367 1 98.62 154 ALA B CA 1
ATOM 2582 C C . ALA B 1 154 ? 2.545 -2.305 11.125 1 98.62 154 ALA B C 1
ATOM 2584 O O . ALA B 1 154 ? 3.58 -2.518 10.484 1 98.62 154 ALA B O 1
ATOM 2585 N N . ALA B 1 155 ? 1.637 -1.4 10.758 1 98.75 155 ALA B N 1
ATOM 2586 C CA . ALA B 1 155 ? 1.863 -0.54 9.602 1 98.75 155 ALA B CA 1
ATOM 2587 C C . ALA B 1 155 ? 3.129 0.293 9.781 1 98.75 155 ALA B C 1
ATOM 2589 O O . ALA B 1 155 ? 3.936 0.413 8.852 1 98.75 155 ALA B O 1
ATOM 2590 N N . LEU B 1 156 ? 3.307 0.865 10.945 1 98.88 156 LEU B N 1
ATOM 2591 C CA . LEU B 1 156 ? 4.5 1.652 11.234 1 98.88 156 LEU B CA 1
ATOM 2592 C C . LEU B 1 156 ? 5.754 0.791 11.141 1 98.88 156 LEU B C 1
ATOM 2594 O O . LEU B 1 156 ? 6.77 1.225 10.594 1 98.88 156 LEU B O 1
ATOM 2598 N N . GLU B 1 157 ? 5.652 -0.36 11.656 1 98.69 157 GLU B N 1
ATOM 2599 C CA . GLU B 1 157 ? 6.781 -1.28 11.57 1 98.69 157 GLU B CA 1
ATOM 2600 C C . GLU B 1 157 ? 7.094 -1.64 10.125 1 98.69 157 GLU B C 1
ATOM 2602 O O . GLU B 1 157 ? 8.258 -1.683 9.727 1 98.69 157 GLU B O 1
ATOM 2607 N N . MET B 1 158 ? 6.07 -1.915 9.305 1 98.31 158 MET B N 1
ATOM 2608 C CA . MET B 1 158 ? 6.258 -2.201 7.883 1 98.31 158 MET B CA 1
ATOM 2609 C C . MET B 1 158 ? 6.93 -1.027 7.18 1 98.31 158 MET B C 1
ATOM 2611 O O . MET B 1 158 ? 7.836 -1.223 6.367 1 98.31 158 MET B O 1
ATOM 2615 N N . MET B 1 159 ? 6.477 0.203 7.512 1 98.56 159 MET B N 1
ATOM 2616 C CA . MET B 1 159 ? 7.055 1.393 6.895 1 98.56 159 MET B CA 1
ATOM 2617 C C . MET B 1 159 ? 8.539 1.511 7.227 1 98.56 159 MET B C 1
ATOM 2619 O O . MET B 1 159 ? 9.344 1.891 6.375 1 98.56 159 MET B O 1
ATOM 2623 N N . GLU B 1 160 ? 8.906 1.126 8.398 1 98.19 160 GLU B N 1
ATOM 2624 C CA . GLU B 1 160 ? 10.305 1.183 8.812 1 98.19 160 GLU B CA 1
ATOM 2625 C C . GLU B 1 160 ? 11.117 0.063 8.164 1 98.19 160 GLU B C 1
ATOM 2627 O O . GLU B 1 160 ? 12.141 0.319 7.535 1 98.19 160 GLU B O 1
ATOM 2632 N N . LEU B 1 161 ? 10.656 -1.139 8.289 1 95.69 161 LEU B N 1
ATOM 2633 C CA . LEU B 1 161 ? 11.445 -2.314 7.922 1 95.69 161 LEU B CA 1
ATOM 2634 C C . LEU B 1 161 ? 11.438 -2.521 6.41 1 95.69 161 LEU B C 1
ATOM 2636 O O . LEU B 1 161 ? 12.469 -2.875 5.824 1 95.69 161 LEU B O 1
ATOM 2640 N N . ASN B 1 162 ? 10.266 -2.303 5.781 1 93.62 162 ASN B N 1
ATOM 2641 C CA . ASN B 1 162 ? 10.117 -2.646 4.371 1 93.62 162 ASN B CA 1
ATOM 2642 C C . ASN B 1 162 ? 10.383 -1.445 3.469 1 93.62 162 ASN B C 1
ATOM 2644 O O . ASN B 1 162 ? 10.773 -1.606 2.312 1 93.62 162 ASN B O 1
ATOM 2648 N N . MET B 1 163 ? 10.141 -0.218 3.992 1 95 163 MET B N 1
ATOM 2649 C CA . MET B 1 163 ? 10.195 0.963 3.137 1 95 163 MET B CA 1
ATOM 2650 C C . MET B 1 163 ? 11.352 1.875 3.539 1 95 163 MET B C 1
ATOM 2652 O O . MET B 1 163 ? 11.633 2.863 2.859 1 95 163 MET B O 1
ATOM 2656 N N . GLY B 1 164 ? 12 1.531 4.688 1 96.75 164 GLY B N 1
ATOM 2657 C CA . GLY B 1 164 ? 13.102 2.367 5.141 1 96.75 164 GLY B CA 1
ATOM 2658 C C . GLY B 1 164 ? 12.648 3.717 5.664 1 96.75 164 GLY B C 1
ATOM 2659 O O . GLY B 1 164 ? 13.43 4.668 5.703 1 96.75 164 GLY B O 1
ATOM 2660 N N . ALA B 1 165 ? 11.414 3.875 6.02 1 98.44 165 ALA B N 1
ATOM 2661 C CA . ALA B 1 165 ? 10.891 5.129 6.562 1 98.44 165 ALA B CA 1
ATOM 2662 C C . ALA B 1 165 ? 11.484 5.414 7.941 1 98.44 165 ALA B C 1
ATOM 2664 O O . ALA B 1 165 ? 11.766 4.488 8.711 1 98.44 165 ALA B O 1
ATOM 2665 N N . GLN B 1 166 ? 11.695 6.637 8.227 1 98.5 166 GLN B N 1
ATOM 2666 C CA . GLN B 1 166 ? 12.047 7.059 9.578 1 98.5 166 GLN B CA 1
ATOM 2667 C C . GLN B 1 166 ? 10.805 7.293 10.43 1 98.5 166 GLN B C 1
ATOM 2669 O O . GLN B 1 166 ? 10.055 8.25 10.195 1 98.5 166 GLN B O 1
ATOM 2674 N N . VAL B 1 167 ? 10.578 6.426 11.359 1 98.69 167 VAL B N 1
ATOM 2675 C CA . VAL B 1 167 ? 9.492 6.598 12.32 1 98.69 167 VAL B CA 1
ATOM 2676 C C . VAL B 1 167 ? 10.023 7.25 13.594 1 98.69 167 VAL B C 1
ATOM 2678 O O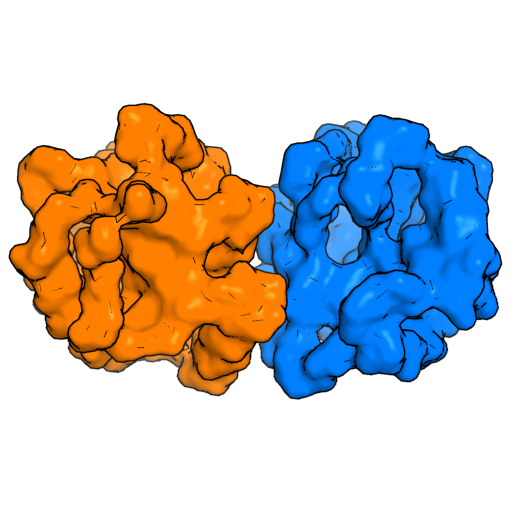 . VAL B 1 167 ? 10.984 6.77 14.188 1 98.69 167 VAL B O 1
ATOM 2681 N N . CYS B 1 168 ? 9.445 8.328 14 1 98.44 168 CYS B N 1
ATOM 2682 C CA . CYS B 1 168 ? 9.93 9.086 15.141 1 98.44 168 CYS B CA 1
ATOM 2683 C C . CYS B 1 168 ? 8.805 9.883 15.789 1 98.44 168 CYS B C 1
ATOM 2685 O O . CYS B 1 168 ? 7.633 9.711 15.438 1 98.44 168 CYS B O 1
ATOM 2687 N N . SER B 1 169 ? 9.133 10.672 16.812 1 98.06 169 SER B N 1
ATOM 2688 C CA . SER B 1 169 ? 8.164 11.586 17.391 1 98.06 169 SER B CA 1
ATOM 2689 C C . SER B 1 169 ? 8.117 12.906 16.625 1 98.06 169 SER B C 1
ATOM 2691 O O . SER B 1 169 ? 9.117 13.312 16.031 1 98.06 169 SER B O 1
ATOM 2693 N N . ALA B 1 170 ? 6.949 13.5 16.641 1 97.94 170 ALA B N 1
ATOM 2694 C CA . ALA B 1 170 ? 6.793 14.789 15.969 1 97.94 170 ALA B CA 1
ATOM 2695 C C . ALA B 1 170 ? 7.844 15.781 16.438 1 97.94 170 ALA B C 1
ATOM 2697 O O . ALA B 1 170 ? 8.359 16.578 15.656 1 97.94 170 ALA B O 1
ATOM 2698 N N . GLU B 1 171 ? 8.164 15.703 17.719 1 96.44 171 GLU B N 1
ATOM 2699 C CA . GLU B 1 171 ? 9.133 16.625 18.312 1 96.44 171 GLU B CA 1
ATOM 2700 C C . GLU B 1 171 ? 10.523 16.422 17.719 1 96.44 171 GLU B C 1
ATOM 2702 O O . GLU B 1 171 ? 11.312 17.375 17.641 1 96.44 171 GLU B O 1
ATOM 2707 N N . ASP B 1 172 ? 10.773 15.258 17.172 1 96.56 172 ASP B N 1
ATOM 2708 C CA . ASP B 1 172 ? 12.109 14.898 16.688 1 96.56 172 ASP B CA 1
ATOM 2709 C C . ASP B 1 172 ? 12.219 15.133 15.188 1 96.56 172 ASP B C 1
ATOM 2711 O O . ASP B 1 172 ? 13.297 14.953 14.602 1 96.56 172 ASP B O 1
ATOM 2715 N N . VAL B 1 173 ? 11.117 15.492 14.562 1 96.56 173 VAL B N 1
ATOM 2716 C CA . VAL B 1 173 ? 11.133 15.68 13.117 1 96.56 173 VAL B CA 1
ATOM 2717 C C . VAL B 1 173 ? 11.938 16.938 12.766 1 96.56 173 VAL B C 1
ATOM 2719 O O . VAL B 1 173 ? 11.68 18.016 13.305 1 96.56 173 VAL B O 1
ATOM 2722 N N . ARG B 1 174 ? 12.977 16.781 11.906 1 93 174 ARG B N 1
ATOM 2723 C CA . ARG B 1 174 ? 13.695 17.906 11.328 1 93 174 ARG B CA 1
ATOM 2724 C C . ARG B 1 174 ? 13.117 18.297 9.977 1 93 174 ARG B C 1
ATOM 2726 O O . ARG B 1 174 ? 13.25 17.547 9 1 93 174 ARG B O 1
ATOM 2733 N N . LEU B 1 175 ? 12.438 19.312 9.898 1 90.88 175 LEU B N 1
ATOM 2734 C CA . LEU B 1 175 ? 11.812 19.766 8.664 1 90.88 175 LEU B CA 1
ATOM 2735 C C . LEU B 1 175 ? 12.844 20.375 7.723 1 90.88 175 LEU B C 1
ATOM 2737 O O . LEU B 1 175 ? 12.703 20.281 6.5 1 90.88 175 LEU B O 1
ATOM 2741 N N . ARG B 1 176 ? 13.797 21.109 8.234 1 78.25 176 ARG B N 1
ATOM 2742 C CA . ARG B 1 176 ? 14.898 21.641 7.438 1 78.25 176 ARG B CA 1
ATOM 2743 C C . ARG B 1 176 ? 16.219 20.969 7.809 1 78.25 176 ARG B C 1
ATOM 2745 O O . ARG B 1 176 ? 16.531 20.844 8.992 1 78.25 176 ARG B O 1
ATOM 2752 N N . THR B 1 177 ? 16.641 19.938 6.934 1 57 177 THR B N 1
ATOM 2753 C CA . THR B 1 177 ? 17.984 19.438 7.219 1 57 177 THR B CA 1
ATOM 2754 C C . THR B 1 177 ? 19.031 20.312 6.547 1 57 177 THR B C 1
ATOM 2756 O O . THR B 1 177 ? 18.766 20.969 5.539 1 57 177 THR B O 1
#

pLDDT: mean 94.61, std 6.12, range [57.0, 98.88]

Nearest PDB structures (foldseek):
  3o90-assembly1_B  TM=7.690E-01  e=1.405E-12  Streptococcus pneumoniae TIGR4
  6kua-assembly2_F  TM=7.689E-01  e=1.054E-11  Staphylococcus aureus
  6kua-assembly2_H  TM=7.551E-01  e=9.932E-12  Staphylococcus aureus
  3o91-assembly1_C  TM=7.634E-01  e=1.054E-11  Streptococcus pneumoniae TIGR4
  6kua-assembly1_A  TM=7.536E-01  e=9.932E-12  Staphylococcus aureus

Radius of gyration: 20.87 Å; Cα contacts (8 Å, |Δi|>4): 696; chains: 2; bounding box: 41×57×44 Å

Organism: NCBI:txid927661

Secondary structure (DSSP, 8-state):
---EEEEEES-S----STTHHHHHHHHHHHHHHHHHHHHH--S-EEEEEE-TT-TT--HHHHHHHHHTSS-HHHHGGGPPPTT-EEEEESSSSTTTTSTHHHHHHHTT--EEEEEEE-IIIIIHHHHHHHHHTT-EEEEEGGGEE-SSHHHHHHHHHHHHHHH--EEE-GGG--S--/--EEEEEEES-S----STTHHHHHHHHHHHHHHHHHHHHH--S-EEEEEE-TT-TT--HHHHHHHHHTSS-HHHHGGGPPPTT-EEEEESSSSTTTTSTHHHHHHHTTEEEEEEEEE-IIIIIHHHHHHHHHTT-EEEEEGGGEE-SSHHHHHHHHHHHHHHH--EEE-GGG--S--

Foldseek 3Di:
DAAEEEEAEAQLAQLADPLSVLQVVQLVQQLVLSLVCVVVAPHAYEYEHEPQPDPPDDLVNSNVNNCVHDCVVSSVSVRADPPHHYWYDHAQASPPPTCVVVVCVVVSHQEYEYAYDDQLTSVLNNLVVSLVVRGAYEYQLSRHTHSDVVSNVVSVVCSCPVRVHHYHHSVPDDNDD/DAAEEEEAEAQLAQLADPLSVLQVVQLVQQLVLSLVCVVVAPHAYEYEHEPQPDPPDDPVNSNVNNCVHDCVVSSVSVRADPPHHYWYDHAQASPPPTCVVVVCVVVSHQEYEYAYDDQLTSVLNNLVVSLVVRGAYEYQLSRHTHSDVVSSVVSVVCSCPVRVHHYHHSVPDDNDD

Sequence (354 aa):
MPKTALIVIDMITPYDYPDADRLLASAEQVVPAISTLIERADVPVIYVNDNFGSWTSNRDLIYQSALDGKAPHLVEPLRPGDETMFVVKARHSIFFQTPLEYLLGSLDVTRLVMTGQVTEQCVLYSALDAHIRHHEVVIPKDAVACIHPHLAEAALEMMELNMGAQVCSAEDVRLRTMPKTALIVIDMITPYDYPDADRLLASAEQVVPAISTLIERADVPVIYVNDNFGSWTSNRDLIYQSALDGKAPHLVEPLRPGDETMFVVKARHSIFFQTPLEYLLGSLDVTRLVMTGQVTEQCVLYSALDAHIRHHEVVIPKDAVACIHPHLAEAALEMMELNMGAQVCSAEDVRLRT

Solvent-accessible surface area (backbone atoms only — not comparable to full-atom values): 18519 Å² total; per-residue (Å²): 116,73,35,38,31,42,35,41,27,43,57,61,46,24,61,78,53,90,68,26,75,53,27,47,65,34,39,64,63,13,43,64,44,44,36,50,51,57,73,68,49,90,44,58,53,35,38,36,28,61,43,84,84,41,88,82,59,43,75,67,54,41,45,52,50,10,55,69,34,74,45,31,82,64,28,62,75,61,58,75,56,92,82,46,46,72,44,69,27,79,54,61,28,65,58,60,91,36,65,46,63,61,53,35,56,77,67,58,41,40,28,38,39,48,33,28,40,33,31,57,45,26,43,40,47,26,49,53,54,37,37,75,71,67,32,46,45,32,33,26,62,56,18,38,15,29,66,48,67,72,47,24,54,44,35,53,47,41,38,33,75,74,56,65,28,47,72,44,47,55,88,70,61,70,68,77,107,115,73,36,38,32,40,36,40,26,44,57,60,46,24,62,79,54,90,68,27,75,52,29,46,64,35,39,64,64,14,44,63,45,44,37,51,51,58,72,68,49,89,45,58,54,35,37,36,28,60,42,83,85,42,90,81,58,45,74,66,54,42,46,51,48,11,54,70,34,74,48,31,81,64,28,60,74,60,60,75,55,93,83,46,46,73,45,70,26,81,53,60,29,64,57,59,92,35,66,45,62,58,53,36,55,78,68,58,42,40,27,39,39,47,32,28,40,34,30,58,44,27,43,40,46,28,50,54,54,37,35,75,70,68,31,46,42,32,34,25,61,55,18,38,15,30,66,47,66,72,46,24,54,45,36,54,48,42,38,34,75,76,56,65,28,46,74,44,48,55,89,70,60,71,69,76,107

InterPro domains:
  IPR000868 Isochorismatase-like domain [PF00857] (4-172)
  IPR036380 Isochorismatase-like superfamily [G3DSA:3.40.50.850] (1-176)
  IPR036380 Isochorismatase-like superfamily [SSF52499] (2-173)
  IPR050272 Isochorismatase-like hydrolase [PTHR43540] (3-173)